Protein AF-A0AAN7J5H2-F1 (afdb_monomer_lite)

Radius of gyration: 25.46 Å; chains: 1; bounding box: 77×53×58 Å

Sequence (205 aa):
MSILILQPYFLMSKTRSYTQILIGSWLFLTAMAIHLSLRVAPLDLQQGGNSRILYVHVPMARMSILVYITTAINTFFFLLTKHPLFLRSSGTSALHFQKLPVKPASFSIRAGPIDIPIIKSSVNWWNTSHQLGSISRSSTSIHVPMLIPILSNFANFPFSTHIFFVLETRLLIPSFLESPLTKEIEAQEGIPKPSSLAESFCIHG

pLDDT: mean 70.39, std 15.32, range [34.59, 91.38]

Secondary structure (DSSP, 8-state):
--SGGG-HHHHHHHHHHHHHHHHHHHHHHHHHHHHIIIIISPPBTTTBTTHHHHHHHHHHHHHHHHHHHHHHHHHHHHHHH--HHHHHHT-HHHHHHHHS-HHHHHHHHHHHHHHHHHHHHHHHHHHHHS------TT-----HHHHHHHHHHHHHHHHHHHHHHHHHHHHHHHHHHTSHHHHHHHHHHTPPPTHHHHHHHHS--

Foldseek 3Di:
DPCVVPDVVVVLVVLVVVLVVLVVVLVVLVVVLLCLLQPQADADPQRGNNVSVCLQPVLVVVLVVVVVVVLVVLVVVCVVVVDVVSVPVNHVVVVVVVVDDCVVVVVVVVVVVVVVVVVVVVVVVVCVSDPDPDPPVDDDDPPPSNVVSNVSSVVSSVSVVVSVVSVSVSVVVVVVCVDPVVVVVCVVVVDDDPVVVVVVVVVPD

Structure (mmCIF, N/CA/C/O backbone):
data_AF-A0AAN7J5H2-F1
#
_entry.id   AF-A0AAN7J5H2-F1
#
loop_
_atom_site.group_PDB
_atom_site.id
_atom_site.type_symbol
_atom_site.label_atom_id
_atom_site.label_alt_id
_atom_site.label_comp_id
_atom_site.label_asym_id
_atom_site.label_entity_id
_atom_site.label_seq_id
_atom_site.pdbx_PDB_ins_code
_atom_site.Cartn_x
_atom_site.Cartn_y
_atom_site.Cartn_z
_atom_site.occupancy
_atom_site.B_iso_or_equiv
_atom_site.auth_seq_id
_atom_site.auth_comp_id
_atom_site.auth_asym_id
_atom_site.auth_atom_id
_atom_site.pdbx_PDB_model_num
ATOM 1 N N . MET A 1 1 ? -26.489 27.233 21.343 1.00 45.22 1 MET A N 1
ATOM 2 C CA . MET A 1 1 ? -26.378 26.875 19.909 1.00 45.22 1 MET A CA 1
ATOM 3 C C . MET A 1 1 ? -25.050 26.169 19.591 1.00 45.22 1 MET A C 1
ATOM 5 O O . MET A 1 1 ? -24.499 26.371 18.520 1.00 45.22 1 MET A O 1
ATOM 9 N N . SER A 1 2 ? -24.536 25.324 20.500 1.00 49.41 2 SER A N 1
ATOM 10 C CA . SER A 1 2 ? -23.166 24.771 20.397 1.00 49.41 2 SER A CA 1
ATOM 11 C C . SER A 1 2 ? -23.083 23.256 20.649 1.00 49.41 2 SER A C 1
ATOM 13 O O . SER A 1 2 ? -22.026 22.664 20.485 1.00 49.41 2 SER A O 1
ATOM 15 N N . ILE A 1 3 ? -24.198 22.615 21.022 1.00 56.62 3 ILE A N 1
ATOM 16 C CA . ILE A 1 3 ? -24.255 21.203 21.458 1.00 56.62 3 ILE A CA 1
ATOM 17 C C . ILE A 1 3 ? -24.641 20.252 20.304 1.00 56.62 3 ILE A C 1
ATOM 19 O O . ILE A 1 3 ? -24.401 19.051 20.368 1.00 56.62 3 ILE A O 1
ATOM 23 N N . LEU A 1 4 ? -25.162 20.788 19.195 1.00 54.25 4 LEU A N 1
ATOM 24 C CA . LEU A 1 4 ? -25.634 20.006 18.041 1.00 54.25 4 LEU A CA 1
ATOM 25 C C . LEU A 1 4 ? -24.485 19.417 17.193 1.00 54.25 4 LEU A C 1
ATOM 27 O O . LEU A 1 4 ? -24.652 18.390 16.543 1.00 54.25 4 LEU A O 1
ATOM 31 N N . ILE A 1 5 ? -23.294 20.028 17.240 1.00 56.41 5 ILE A N 1
ATOM 32 C CA . ILE A 1 5 ? -22.113 19.603 16.463 1.00 56.41 5 ILE A CA 1
ATOM 33 C C . ILE A 1 5 ? -21.508 18.297 17.013 1.00 56.41 5 ILE A C 1
ATOM 35 O O . ILE A 1 5 ? -20.921 17.530 16.251 1.00 56.41 5 ILE A O 1
ATOM 39 N N . LEU A 1 6 ? -21.686 18.012 18.310 1.00 56.34 6 LEU A N 1
ATOM 40 C CA . LEU A 1 6 ? -21.161 16.810 18.970 1.00 56.34 6 LEU A CA 1
ATOM 41 C C . LEU A 1 6 ? -22.135 15.624 18.991 1.00 56.34 6 LEU A C 1
ATOM 43 O O . LEU A 1 6 ? -21.797 14.579 19.545 1.00 56.34 6 LEU A O 1
ATOM 47 N N . GLN A 1 7 ? -23.324 15.733 18.386 1.00 68.75 7 GLN A N 1
ATOM 48 C CA . GLN A 1 7 ? -24.239 14.595 18.348 1.00 68.75 7 GLN A CA 1
ATOM 49 C C . GLN A 1 7 ? -23.619 13.437 17.541 1.00 68.75 7 GLN A C 1
ATOM 51 O O . GLN A 1 7 ? -23.298 13.617 16.359 1.00 68.75 7 GLN A O 1
ATOM 56 N N . PRO A 1 8 ? -23.487 12.230 18.129 1.00 63.12 8 PRO A N 1
ATOM 57 C CA . PRO A 1 8 ? -22.796 11.104 17.499 1.00 63.12 8 PRO A CA 1
ATOM 58 C C . PRO A 1 8 ? -23.452 10.693 16.177 1.00 63.12 8 PRO A C 1
ATOM 60 O O . PRO A 1 8 ? -22.756 10.330 15.234 1.00 63.12 8 PRO A O 1
ATOM 63 N N . TYR A 1 9 ? -24.773 10.847 16.051 1.00 66.88 9 TYR A N 1
ATOM 64 C CA . TYR A 1 9 ? -25.505 10.574 14.813 1.00 66.88 9 TYR A CA 1
ATOM 65 C C . TYR A 1 9 ? -25.148 11.545 13.670 1.00 66.88 9 TYR A C 1
ATOM 67 O O . TYR A 1 9 ? -24.872 11.122 12.544 1.00 66.88 9 TYR A O 1
ATOM 75 N N . PHE A 1 10 ? -25.088 12.851 13.958 1.00 69.06 10 PHE A N 1
ATOM 76 C CA . PHE A 1 10 ? -24.686 13.860 12.974 1.00 69.06 10 PHE A CA 1
ATOM 77 C C . PHE A 1 10 ? -23.235 13.639 12.535 1.00 69.06 10 PHE A C 1
ATOM 79 O O . PHE A 1 10 ? -22.951 13.606 11.332 1.00 69.06 10 PHE A O 1
ATOM 86 N N . LEU A 1 11 ? -22.346 13.372 13.500 1.00 66.88 11 LEU A N 1
ATOM 87 C CA . LEU A 1 11 ? -20.957 13.005 13.248 1.00 66.88 11 LEU A CA 1
ATOM 88 C C . LEU A 1 11 ? -20.889 11.773 12.331 1.00 66.88 11 LEU A C 1
ATOM 90 O O . LEU A 1 11 ? -20.260 11.834 11.281 1.00 66.88 11 LEU A O 1
ATOM 94 N N . MET A 1 12 ? -21.591 10.681 12.640 1.00 68.31 12 MET A N 1
ATOM 95 C CA . MET A 1 12 ? -21.581 9.445 11.840 1.00 68.31 12 MET A CA 1
ATOM 96 C C . MET A 1 12 ? -22.109 9.638 10.407 1.00 68.31 12 MET A C 1
ATOM 98 O O . MET A 1 12 ? -21.543 9.074 9.468 1.00 68.31 12 MET A O 1
ATOM 102 N N . SER A 1 13 ? -23.132 10.477 10.206 1.00 72.12 13 SER A N 1
ATOM 103 C CA . SER A 1 13 ? -23.688 10.751 8.870 1.00 72.12 13 SER A CA 1
ATOM 104 C C . SER A 1 13 ? -22.727 11.546 7.970 1.00 72.12 13 SER A C 1
ATOM 106 O O . SER A 1 13 ? -22.433 11.127 6.847 1.00 72.12 13 SER A O 1
ATOM 108 N N . LYS A 1 14 ? -22.158 12.650 8.478 1.00 75.56 14 LYS A N 1
ATOM 109 C CA . LYS A 1 14 ? -21.215 13.512 7.740 1.00 75.56 14 LYS A CA 1
ATOM 110 C C . LYS A 1 14 ? -19.943 12.758 7.388 1.00 75.56 14 LYS A C 1
ATOM 112 O O . LYS A 1 14 ? -19.360 12.899 6.312 1.00 75.56 14 LYS A O 1
ATOM 117 N N . THR A 1 15 ? -19.520 11.928 8.321 1.00 76.94 15 THR A N 1
ATOM 118 C CA . THR A 1 15 ? -18.251 11.253 8.221 1.00 76.94 15 THR A CA 1
ATOM 119 C C . THR A 1 15 ? -18.333 10.025 7.287 1.00 76.94 15 THR A C 1
ATOM 121 O O . THR A 1 15 ? -17.351 9.718 6.615 1.00 76.94 15 THR A O 1
ATOM 124 N N . ARG A 1 16 ? -19.504 9.389 7.091 1.00 78.25 16 ARG A N 1
ATOM 125 C CA . ARG A 1 16 ? -19.721 8.404 6.002 1.00 78.25 16 ARG A CA 1
ATOM 126 C C . ARG A 1 16 ? -19.389 8.981 4.621 1.00 78.25 16 ARG A C 1
ATOM 128 O O . ARG A 1 16 ? -18.632 8.361 3.878 1.00 78.25 16 ARG A O 1
ATOM 135 N N . SER A 1 17 ? -19.908 10.170 4.311 1.00 81.00 17 SER A N 1
ATOM 136 C CA . SER A 1 17 ? -19.633 10.857 3.041 1.00 81.00 17 SER A CA 1
ATOM 137 C C . SER A 1 17 ? -18.141 11.188 2.895 1.00 81.00 17 SER A C 1
ATOM 139 O O . SER A 1 17 ? -17.524 10.877 1.879 1.00 81.00 17 SER A O 1
ATOM 141 N N . TYR A 1 18 ? -17.518 11.693 3.965 1.00 84.50 18 TYR A N 1
ATOM 142 C CA . TYR A 1 18 ? -16.075 11.951 4.000 1.00 84.50 18 TYR A CA 1
ATOM 143 C C . TYR A 1 18 ? -15.234 10.692 3.723 1.00 84.50 18 TYR A C 1
ATOM 145 O O . TYR A 1 18 ? -14.313 10.727 2.910 1.00 84.50 18 TYR A O 1
ATOM 153 N N . THR A 1 19 ? -15.575 9.551 4.333 1.00 83.56 19 THR A N 1
ATOM 154 C CA . THR A 1 19 ? -14.880 8.278 4.082 1.00 83.56 19 THR A CA 1
ATOM 155 C C . THR A 1 19 ? -15.016 7.828 2.631 1.00 83.56 19 THR A C 1
ATOM 157 O O . THR A 1 19 ? -14.040 7.358 2.058 1.00 83.56 19 THR A O 1
ATOM 160 N N . GLN A 1 20 ? -16.189 7.988 2.015 1.00 84.25 20 GLN A N 1
ATOM 161 C CA . GLN A 1 20 ? -16.393 7.623 0.608 1.00 84.25 20 GLN A CA 1
ATOM 162 C C . GLN A 1 20 ? -15.538 8.481 -0.335 1.00 84.25 20 GLN A C 1
ATOM 164 O O . GLN A 1 20 ? -14.929 7.942 -1.258 1.00 84.25 20 GLN A O 1
ATOM 169 N N . ILE A 1 21 ? -15.428 9.786 -0.067 1.00 88.88 21 ILE A N 1
ATOM 170 C CA . ILE A 1 21 ? -14.562 10.699 -0.830 1.00 88.88 21 ILE A CA 1
ATOM 171 C C . ILE A 1 21 ? -13.089 10.304 -0.673 1.00 88.88 21 ILE A C 1
ATOM 173 O O . ILE A 1 21 ? -12.360 10.239 -1.663 1.00 88.88 21 ILE A O 1
ATOM 177 N N . LEU A 1 22 ? -12.651 9.984 0.550 1.00 88.38 22 LEU A N 1
ATOM 178 C CA . LEU A 1 22 ? -11.285 9.519 0.796 1.00 88.38 22 LEU A CA 1
ATOM 179 C C . LEU A 1 22 ? -10.978 8.205 0.069 1.00 88.38 22 LEU A C 1
ATOM 181 O O . LEU A 1 22 ? -9.924 8.095 -0.552 1.00 88.38 22 LEU A O 1
ATOM 185 N N . ILE A 1 23 ? -11.897 7.234 0.101 1.00 88.56 23 ILE A N 1
ATOM 186 C CA . ILE A 1 23 ? -11.748 5.957 -0.615 1.00 88.56 23 ILE A CA 1
ATOM 187 C C . ILE A 1 23 ? -11.648 6.197 -2.124 1.00 88.56 23 ILE A C 1
ATOM 189 O O . ILE A 1 23 ? -10.766 5.635 -2.771 1.00 88.56 23 ILE A O 1
ATOM 193 N N . GLY A 1 24 ? -12.507 7.053 -2.684 1.00 89.81 24 GLY A N 1
ATOM 194 C CA . GLY A 1 24 ? -12.451 7.416 -4.102 1.00 89.81 24 GLY A CA 1
ATOM 195 C C . GLY A 1 24 ? -11.121 8.070 -4.484 1.00 89.81 24 GLY A C 1
ATOM 196 O O . GLY A 1 24 ? -10.503 7.676 -5.471 1.00 89.81 24 GLY A O 1
ATOM 197 N N . SER A 1 25 ? -10.640 9.010 -3.665 1.00 88.44 25 SER A N 1
ATOM 198 C CA . SER A 1 25 ? -9.341 9.670 -3.850 1.00 88.44 25 SER A CA 1
ATOM 199 C C . SER A 1 25 ? -8.175 8.677 -3.795 1.00 88.44 25 SER A C 1
ATOM 201 O O . SER A 1 25 ? -7.298 8.695 -4.655 1.00 88.44 25 SER A O 1
ATOM 203 N N . TRP A 1 26 ? -8.191 7.744 -2.840 1.00 90.88 26 TRP A N 1
ATOM 204 C CA . TRP A 1 26 ? -7.161 6.711 -2.720 1.00 90.88 26 TRP A CA 1
ATOM 205 C C . TRP A 1 26 ? -7.147 5.744 -3.909 1.00 90.88 26 TRP A C 1
ATOM 207 O O . TRP A 1 26 ? -6.076 5.436 -4.437 1.00 90.88 26 TRP A O 1
ATOM 217 N N . LEU A 1 27 ? -8.317 5.305 -4.380 1.00 90.75 27 LEU A N 1
ATOM 218 C CA . LEU A 1 27 ? -8.419 4.470 -5.581 1.00 90.75 27 LEU A CA 1
ATOM 219 C C . LEU A 1 27 ? -7.887 5.208 -6.813 1.00 90.75 27 LEU A C 1
ATOM 221 O O . LEU A 1 27 ? -7.136 4.630 -7.599 1.00 90.75 27 LEU A O 1
ATOM 225 N N . PHE A 1 28 ? -8.219 6.493 -6.951 1.00 91.38 28 PHE A N 1
ATOM 226 C CA . PHE A 1 28 ? -7.722 7.333 -8.036 1.00 91.38 28 PHE A CA 1
ATOM 227 C C . PHE A 1 28 ? -6.195 7.491 -7.995 1.00 91.38 28 PHE A C 1
ATOM 229 O O . PHE A 1 28 ? -5.527 7.263 -9.003 1.00 91.38 28 PHE A O 1
ATOM 236 N N . LEU A 1 29 ? -5.624 7.820 -6.833 1.00 89.25 29 LEU A N 1
ATOM 237 C CA . LEU A 1 29 ? -4.175 7.961 -6.660 1.00 89.25 29 LEU A CA 1
ATOM 238 C C . LEU A 1 29 ? -3.435 6.632 -6.868 1.00 89.25 29 LEU A C 1
ATOM 240 O O . LEU A 1 29 ? -2.331 6.620 -7.414 1.00 89.25 29 LEU A O 1
ATOM 244 N N . THR A 1 30 ? -4.042 5.505 -6.495 1.00 88.56 30 THR A N 1
ATOM 245 C CA . THR A 1 30 ? -3.484 4.167 -6.741 1.00 88.56 30 THR A CA 1
ATOM 246 C C . THR A 1 30 ? -3.486 3.838 -8.234 1.00 88.56 30 THR A C 1
ATOM 248 O O . THR A 1 30 ? -2.466 3.413 -8.775 1.00 88.56 30 THR A O 1
ATOM 251 N N . ALA A 1 31 ? -4.594 4.099 -8.933 1.00 90.69 31 ALA A N 1
ATOM 252 C CA . ALA A 1 31 ? -4.684 3.912 -10.380 1.00 90.69 31 ALA A CA 1
ATOM 253 C C . ALA A 1 31 ? -3.690 4.811 -11.135 1.00 90.69 31 ALA A C 1
ATOM 255 O O . ALA A 1 31 ? -3.008 4.348 -12.052 1.00 90.69 31 ALA A O 1
ATOM 256 N N . MET A 1 32 ? -3.552 6.071 -10.709 1.00 89.81 32 MET A N 1
ATOM 257 C CA . MET A 1 32 ? -2.574 7.015 -11.251 1.00 89.81 32 MET A CA 1
ATOM 258 C C . MET A 1 32 ? -1.135 6.534 -11.020 1.00 89.81 32 MET A C 1
ATOM 260 O O . MET A 1 32 ? -0.330 6.546 -11.950 1.00 89.81 32 MET A O 1
ATOM 264 N N . ALA A 1 33 ? -0.811 6.056 -9.816 1.00 88.12 33 ALA A N 1
ATOM 265 C CA . ALA A 1 33 ? 0.520 5.546 -9.491 1.00 88.12 33 ALA A CA 1
ATOM 266 C C . ALA A 1 33 ? 0.885 4.307 -10.321 1.00 88.12 33 ALA A C 1
ATOM 268 O O . ALA A 1 33 ? 1.992 4.227 -10.850 1.00 88.12 33 ALA A O 1
ATOM 269 N N . ILE A 1 34 ? -0.055 3.374 -10.506 1.00 88.56 34 ILE A N 1
ATOM 270 C CA . ILE A 1 34 ? 0.139 2.200 -11.372 1.00 88.56 34 ILE A CA 1
ATOM 271 C C . ILE A 1 34 ? 0.346 2.639 -12.827 1.00 88.56 34 ILE A C 1
ATOM 273 O O . ILE A 1 34 ? 1.246 2.138 -13.504 1.00 88.56 34 ILE A O 1
ATOM 277 N N . HIS A 1 35 ? -0.446 3.600 -13.309 1.00 89.88 35 HIS A N 1
ATOM 278 C CA . HIS A 1 35 ? -0.308 4.128 -14.664 1.00 89.88 35 HIS A CA 1
ATOM 279 C C . HIS A 1 35 ? 1.070 4.768 -14.890 1.00 89.88 35 HIS A C 1
ATOM 281 O O . HIS A 1 35 ? 1.754 4.427 -15.859 1.00 89.88 35 HIS A O 1
ATOM 287 N N . LEU A 1 36 ? 1.504 5.642 -13.978 1.00 87.75 36 LEU A N 1
ATOM 288 C CA . LEU A 1 36 ? 2.819 6.286 -14.015 1.00 87.75 36 LEU A CA 1
ATOM 289 C C . LEU A 1 36 ? 3.950 5.249 -13.995 1.00 87.75 36 LEU A C 1
ATOM 291 O O . LEU A 1 36 ? 4.869 5.326 -14.810 1.00 87.75 36 LEU A O 1
ATOM 295 N N . SER A 1 37 ? 3.855 4.236 -13.134 1.00 85.81 37 SER A N 1
ATOM 296 C CA . SER A 1 37 ? 4.876 3.190 -13.030 1.00 85.81 37 SER A CA 1
ATOM 297 C C . SER A 1 37 ? 4.955 2.283 -14.263 1.00 85.81 37 SER A C 1
ATOM 299 O O . SER A 1 37 ? 6.048 1.882 -14.647 1.00 85.81 37 SER A O 1
ATOM 301 N N . LEU A 1 38 ? 3.835 1.961 -14.920 1.00 85.56 38 LEU A N 1
ATOM 302 C CA . LEU A 1 38 ? 3.833 1.029 -16.059 1.00 85.56 38 LEU A CA 1
ATOM 303 C C . LEU A 1 38 ? 4.025 1.699 -17.424 1.00 85.56 38 LEU A C 1
ATOM 305 O O . LEU A 1 38 ? 4.495 1.048 -18.362 1.00 85.56 38 LEU A O 1
ATOM 309 N N . ARG A 1 39 ? 3.653 2.975 -17.573 1.00 84.19 39 ARG A N 1
ATOM 310 C CA . ARG A 1 39 ? 3.715 3.694 -18.859 1.00 84.19 39 ARG A CA 1
ATOM 311 C C . ARG A 1 39 ? 4.849 4.711 -18.921 1.00 84.19 39 ARG A C 1
ATOM 313 O O . ARG A 1 39 ? 5.496 4.802 -19.959 1.00 84.19 39 ARG A O 1
ATOM 320 N N . VAL A 1 40 ? 5.057 5.467 -17.843 1.00 83.06 40 VAL A N 1
ATOM 321 C CA . VAL A 1 40 ? 5.934 6.654 -17.825 1.00 83.06 40 VAL A CA 1
ATOM 322 C C . VAL A 1 40 ? 7.326 6.328 -17.286 1.00 83.06 40 VAL A C 1
ATOM 324 O O . VAL A 1 40 ? 8.290 7.000 -17.646 1.00 83.06 40 VAL A O 1
ATOM 327 N N . ALA A 1 41 ? 7.454 5.284 -16.461 1.00 81.00 41 ALA A N 1
ATOM 328 C CA . ALA A 1 41 ? 8.736 4.902 -15.887 1.00 81.00 41 ALA A CA 1
ATOM 329 C C . ALA A 1 41 ? 9.794 4.610 -16.974 1.00 81.00 41 ALA A C 1
ATOM 331 O O . ALA A 1 41 ? 9.511 3.872 -17.935 1.00 81.00 41 ALA A O 1
ATOM 332 N N . PRO A 1 42 ? 11.011 5.171 -16.825 1.00 78.81 42 PRO A N 1
ATOM 333 C CA . PRO A 1 42 ? 12.075 4.983 -17.793 1.00 78.81 42 PRO A CA 1
ATOM 334 C C . PRO A 1 42 ? 12.490 3.511 -17.846 1.00 78.81 42 PRO A C 1
ATOM 336 O O . PRO A 1 42 ? 12.527 2.806 -16.834 1.00 78.81 42 PRO A O 1
ATOM 339 N N . LEU A 1 43 ? 12.779 3.056 -19.061 1.00 77.56 43 LEU A N 1
ATOM 340 C CA . LEU A 1 43 ? 13.306 1.721 -19.312 1.00 77.56 43 LEU A CA 1
ATOM 341 C C . LEU A 1 43 ? 14.755 1.679 -18.834 1.00 77.56 43 LEU A C 1
ATOM 343 O O . LEU A 1 43 ? 15.501 2.632 -19.058 1.00 77.56 43 LEU A O 1
ATOM 347 N N . ASP A 1 44 ? 15.137 0.586 -18.183 1.00 76.56 44 ASP A N 1
ATOM 348 C CA . ASP A 1 44 ? 16.536 0.384 -17.821 1.00 76.56 44 ASP A CA 1
ATOM 349 C C . ASP A 1 44 ? 17.265 -0.329 -18.963 1.00 76.56 44 ASP A C 1
ATOM 351 O O . ASP A 1 44 ? 16.697 -1.217 -19.604 1.00 76.56 44 ASP A O 1
ATOM 355 N N . LEU A 1 45 ? 18.519 0.046 -19.224 1.00 72.44 45 LEU A N 1
ATOM 356 C CA . LEU A 1 45 ? 19.286 -0.465 -20.367 1.00 72.44 45 LEU A CA 1
ATOM 357 C C . LEU A 1 45 ? 19.545 -1.975 -20.265 1.00 72.44 45 LEU A C 1
ATOM 359 O O . LEU A 1 45 ? 19.632 -2.649 -21.287 1.00 72.44 45 LEU A O 1
ATOM 363 N N . GLN A 1 46 ? 19.636 -2.511 -19.046 1.00 71.44 46 GLN A N 1
ATOM 364 C CA . GLN A 1 46 ? 19.896 -3.934 -18.804 1.00 71.44 46 GLN A CA 1
ATOM 365 C C . GLN A 1 46 ? 18.624 -4.771 -18.610 1.00 71.44 46 GLN A C 1
ATOM 367 O O . GLN A 1 46 ? 18.638 -5.969 -18.884 1.00 71.44 46 GLN A O 1
ATOM 372 N N . GLN A 1 47 ? 17.525 -4.167 -18.148 1.00 64.38 47 GLN A N 1
ATOM 373 C CA . GLN A 1 47 ? 16.285 -4.887 -17.815 1.00 64.38 47 GLN A CA 1
ATOM 374 C C . GLN A 1 47 ? 15.130 -4.641 -18.794 1.00 64.38 47 GLN A C 1
ATOM 376 O O . GLN A 1 47 ? 14.079 -5.281 -18.690 1.00 64.38 47 GLN A O 1
ATOM 381 N N . GLY A 1 48 ? 15.287 -3.698 -19.726 1.00 76.94 48 GLY A N 1
ATOM 382 C CA . GLY A 1 48 ? 14.264 -3.338 -20.700 1.00 76.94 48 GLY A CA 1
ATOM 383 C C . GLY A 1 48 ? 12.940 -2.940 -20.039 1.00 76.94 48 GLY A C 1
ATOM 384 O O . GLY A 1 48 ? 12.906 -2.147 -19.100 1.00 76.94 48 GLY A O 1
ATOM 385 N N . GLY A 1 49 ? 11.832 -3.502 -20.532 1.00 77.25 49 GLY A N 1
ATOM 386 C CA . GLY A 1 49 ? 10.476 -3.246 -20.026 1.00 77.25 49 GLY A CA 1
ATOM 387 C C . GLY A 1 49 ? 10.214 -3.742 -18.603 1.00 77.25 49 GLY A C 1
ATOM 388 O O . GLY A 1 49 ? 9.320 -3.225 -17.932 1.00 77.25 49 GLY A O 1
ATOM 389 N N . ASN A 1 50 ? 11.005 -4.701 -18.120 1.00 78.44 50 ASN A N 1
ATOM 390 C CA . ASN A 1 50 ? 10.760 -5.354 -16.836 1.00 78.44 50 ASN A CA 1
ATOM 391 C C . ASN A 1 50 ? 11.159 -4.466 -15.648 1.00 78.44 50 ASN A C 1
ATOM 393 O O . ASN A 1 50 ? 10.608 -4.634 -14.559 1.00 78.44 50 ASN A O 1
ATOM 397 N N . SER A 1 51 ? 12.029 -3.466 -15.855 1.00 75.69 51 SER A N 1
ATOM 398 C CA . SER A 1 51 ? 12.390 -2.490 -14.814 1.00 75.69 51 SER A CA 1
ATOM 399 C C . SER A 1 51 ? 11.176 -1.730 -14.273 1.00 75.69 51 SER A C 1
ATOM 401 O O . SER A 1 51 ? 11.166 -1.313 -13.116 1.00 75.69 51 SER A O 1
ATOM 403 N N . ARG A 1 52 ? 10.110 -1.599 -15.075 1.00 82.38 52 ARG A N 1
ATOM 404 C CA . ARG A 1 52 ? 8.868 -0.904 -14.704 1.00 82.38 52 ARG A CA 1
ATOM 405 C C . ARG A 1 52 ? 8.152 -1.544 -13.515 1.00 82.38 52 ARG A C 1
ATOM 407 O O . ARG A 1 52 ? 7.526 -0.844 -12.723 1.00 82.38 52 ARG A O 1
ATOM 414 N N . ILE A 1 53 ? 8.293 -2.858 -13.343 1.00 82.56 53 ILE A N 1
ATOM 415 C CA . ILE A 1 53 ? 7.693 -3.600 -12.223 1.00 82.56 53 ILE A CA 1
ATOM 416 C C . ILE A 1 53 ? 8.298 -3.142 -10.890 1.00 82.56 53 ILE A C 1
ATOM 418 O O . ILE A 1 53 ? 7.592 -3.041 -9.884 1.00 82.56 53 ILE A O 1
ATOM 422 N N . LEU A 1 54 ? 9.584 -2.787 -10.884 1.00 80.94 54 LEU A N 1
ATOM 423 C CA . LEU A 1 54 ? 10.321 -2.388 -9.686 1.00 80.94 54 LEU A CA 1
ATOM 424 C C . LEU A 1 54 ? 9.752 -1.104 -9.051 1.00 80.94 54 LEU A C 1
ATOM 426 O O . LEU A 1 54 ? 9.758 -0.964 -7.829 1.00 80.94 54 LEU A O 1
ATOM 430 N N . TYR A 1 55 ? 9.180 -0.212 -9.867 1.00 81.94 55 TYR A N 1
ATOM 431 C CA . TYR A 1 55 ? 8.540 1.037 -9.431 1.00 81.94 55 TYR A CA 1
ATOM 432 C C . TYR A 1 55 ? 7.212 0.842 -8.704 1.00 81.94 55 TYR A C 1
ATOM 434 O O . TYR A 1 55 ? 6.764 1.748 -8.008 1.00 81.94 55 TYR A O 1
ATOM 442 N N . VAL A 1 56 ? 6.572 -0.313 -8.872 1.00 82.56 56 VAL A N 1
ATOM 443 C CA . VAL A 1 56 ? 5.370 -0.693 -8.120 1.00 82.56 56 VAL A CA 1
ATOM 444 C C . VAL A 1 56 ? 5.774 -1.575 -6.943 1.00 82.56 56 VAL A C 1
ATOM 446 O O . VAL A 1 56 ? 5.424 -1.308 -5.796 1.00 82.56 56 VAL A O 1
ATOM 449 N N . HIS A 1 57 ? 6.583 -2.597 -7.218 1.00 83.12 57 HIS A N 1
ATOM 450 C CA . HIS A 1 57 ? 6.940 -3.624 -6.251 1.00 83.12 57 HIS A CA 1
ATOM 451 C C . HIS A 1 57 ? 7.755 -3.088 -5.064 1.00 83.12 57 HIS A C 1
ATOM 453 O O . HIS A 1 57 ? 7.427 -3.382 -3.916 1.00 83.12 57 HIS A O 1
ATOM 459 N N . VAL A 1 58 ? 8.797 -2.280 -5.305 1.00 82.06 58 VAL A N 1
ATOM 460 C CA . VAL A 1 58 ? 9.695 -1.816 -4.229 1.00 82.06 58 VAL A CA 1
ATOM 461 C C . VAL A 1 58 ? 8.981 -0.898 -3.234 1.00 82.06 58 VAL A C 1
ATOM 463 O O . VAL A 1 58 ? 9.111 -1.133 -2.028 1.00 82.06 58 VAL A O 1
ATOM 466 N N . PRO A 1 59 ? 8.202 0.113 -3.669 1.00 81.25 59 PRO A N 1
ATOM 467 C CA . PRO A 1 59 ? 7.378 0.882 -2.745 1.00 81.25 59 PRO A CA 1
ATOM 468 C C . PRO A 1 59 ? 6.387 0.001 -1.978 1.00 81.25 59 PRO A C 1
ATOM 470 O O . PRO A 1 59 ? 6.304 0.130 -0.761 1.00 81.25 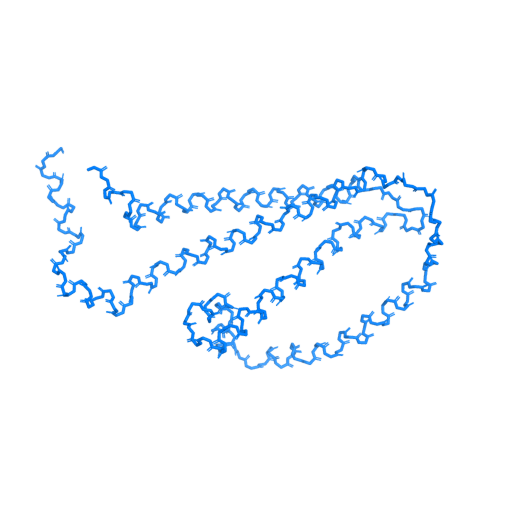59 PRO A O 1
ATOM 473 N N . MET A 1 60 ? 5.706 -0.947 -2.636 1.00 80.88 60 MET A N 1
ATOM 474 C CA . MET A 1 60 ? 4.763 -1.853 -1.962 1.00 80.88 60 MET A CA 1
ATOM 475 C C . MET A 1 60 ? 5.429 -2.697 -0.868 1.00 80.88 60 MET A C 1
ATOM 477 O O . MET A 1 60 ? 4.907 -2.779 0.243 1.00 80.88 60 MET A O 1
ATOM 481 N N . ALA A 1 61 ? 6.604 -3.270 -1.141 1.00 80.94 61 ALA A N 1
ATOM 482 C CA . ALA A 1 61 ? 7.349 -4.062 -0.163 1.00 80.94 61 ALA A CA 1
ATOM 483 C C . ALA A 1 61 ? 7.772 -3.219 1.056 1.00 80.94 61 ALA A C 1
ATOM 485 O O . ALA A 1 61 ? 7.629 -3.654 2.202 1.00 80.94 61 ALA A O 1
ATOM 486 N N . ARG A 1 62 ? 8.228 -1.978 0.830 1.00 78.31 62 ARG A N 1
ATOM 487 C CA . ARG A 1 62 ? 8.582 -1.042 1.913 1.00 78.31 62 ARG A CA 1
ATOM 488 C C . ARG A 1 62 ? 7.368 -0.562 2.710 1.00 78.31 62 ARG A C 1
ATOM 490 O O . ARG A 1 62 ? 7.484 -0.340 3.909 1.00 78.31 62 ARG A O 1
ATOM 497 N N . MET A 1 63 ? 6.200 -0.429 2.091 1.00 83.75 63 MET A N 1
ATOM 498 C CA . MET A 1 63 ? 4.985 -0.104 2.842 1.00 83.75 63 MET A CA 1
ATOM 499 C C . MET A 1 63 ? 4.489 -1.297 3.658 1.00 83.75 63 MET A C 1
ATOM 501 O O . MET A 1 63 ? 4.071 -1.123 4.801 1.00 83.75 63 MET A O 1
ATOM 505 N N . SER A 1 64 ? 4.616 -2.517 3.130 1.00 82.44 64 SER A N 1
ATOM 506 C CA . SER A 1 64 ? 4.273 -3.739 3.863 1.00 82.44 64 SER A CA 1
ATOM 507 C C . SER A 1 64 ? 5.098 -3.890 5.142 1.00 82.44 64 SER A C 1
ATOM 509 O O . SER A 1 64 ? 4.533 -4.180 6.195 1.00 82.44 64 SER A O 1
ATOM 511 N N . ILE A 1 65 ? 6.419 -3.666 5.088 1.00 84.12 65 ILE A N 1
ATOM 512 C CA . ILE A 1 65 ? 7.263 -3.783 6.289 1.00 84.12 65 ILE A CA 1
ATOM 513 C C . ILE A 1 65 ? 6.864 -2.750 7.356 1.00 84.12 65 ILE A C 1
ATOM 515 O O . ILE A 1 65 ? 6.816 -3.090 8.534 1.00 84.12 65 ILE A O 1
ATOM 519 N N . LEU A 1 66 ? 6.496 -1.524 6.960 1.00 84.69 66 LEU A N 1
ATOM 520 C CA . LEU A 1 66 ? 6.033 -0.493 7.896 1.00 84.69 66 LEU A CA 1
ATOM 521 C C . LEU A 1 66 ? 4.736 -0.904 8.601 1.00 84.69 66 LEU A C 1
ATOM 523 O O . LEU A 1 66 ? 4.655 -0.792 9.821 1.00 84.69 66 LEU A O 1
ATOM 527 N N . VAL A 1 67 ? 3.757 -1.439 7.865 1.00 82.38 67 VAL A N 1
ATOM 528 C CA . VAL A 1 67 ? 2.495 -1.929 8.451 1.00 82.38 67 VAL A CA 1
ATOM 529 C C . VAL A 1 67 ? 2.748 -3.069 9.445 1.00 82.38 67 VAL A C 1
ATOM 531 O O . VAL A 1 67 ? 2.167 -3.077 10.535 1.00 82.38 67 VAL A O 1
ATOM 534 N N . TYR A 1 68 ? 3.647 -4.003 9.117 1.00 82.69 68 TYR A N 1
ATOM 535 C CA . TYR A 1 68 ? 4.040 -5.069 10.042 1.00 82.69 68 TYR A CA 1
ATOM 536 C C . TYR A 1 68 ? 4.716 -4.525 11.303 1.00 82.69 68 TYR A C 1
ATOM 538 O O . TYR A 1 68 ? 4.377 -4.963 12.402 1.00 82.69 68 TYR A O 1
ATOM 546 N N . ILE A 1 69 ? 5.617 -3.546 11.172 1.00 85.75 69 ILE A N 1
ATOM 547 C CA . ILE A 1 69 ? 6.281 -2.905 12.315 1.00 85.75 69 ILE A CA 1
ATOM 548 C C . ILE A 1 69 ? 5.255 -2.200 13.207 1.00 85.75 69 ILE A C 1
ATOM 550 O O . ILE A 1 69 ? 5.256 -2.419 14.416 1.00 85.75 69 ILE A O 1
ATOM 554 N N . THR A 1 70 ? 4.342 -1.409 12.637 1.00 83.19 70 THR A N 1
ATOM 555 C CA . THR A 1 70 ? 3.286 -0.734 13.409 1.00 83.19 70 THR A CA 1
ATOM 556 C C . THR A 1 70 ? 2.408 -1.741 14.152 1.00 83.19 70 THR A C 1
ATOM 558 O O . THR A 1 70 ? 2.117 -1.547 15.330 1.00 83.19 70 THR A O 1
ATOM 561 N N . THR A 1 71 ? 2.047 -2.854 13.508 1.00 81.44 71 THR A N 1
ATOM 562 C CA . THR A 1 71 ? 1.252 -3.923 14.135 1.00 81.44 71 THR A CA 1
ATOM 563 C C . THR A 1 71 ? 2.022 -4.616 15.265 1.00 81.44 71 THR A C 1
ATOM 565 O O . THR A 1 71 ? 1.460 -4.878 16.331 1.00 81.44 71 THR A O 1
ATOM 568 N N . ALA A 1 72 ? 3.319 -4.874 15.074 1.00 83.12 72 ALA A N 1
ATOM 569 C CA . ALA A 1 72 ? 4.185 -5.461 16.096 1.00 83.12 72 ALA A CA 1
ATOM 570 C C . ALA A 1 72 ? 4.333 -4.539 17.316 1.00 83.12 72 ALA A C 1
ATOM 572 O O . ALA A 1 72 ? 4.229 -5.000 18.452 1.00 83.12 72 ALA A O 1
ATOM 573 N N . ILE A 1 73 ? 4.499 -3.233 17.087 1.00 86.12 73 ILE A N 1
ATOM 574 C CA . ILE A 1 73 ? 4.560 -2.214 18.142 1.00 86.12 73 ILE A CA 1
ATOM 575 C C . ILE A 1 73 ? 3.238 -2.166 18.915 1.00 86.12 73 ILE A C 1
ATOM 577 O O . ILE A 1 73 ? 3.246 -2.261 20.140 1.00 86.12 73 ILE A O 1
ATOM 581 N N . ASN A 1 74 ? 2.099 -2.085 18.222 1.00 79.75 74 ASN A N 1
ATOM 582 C CA . ASN A 1 74 ? 0.780 -2.087 18.861 1.00 79.75 74 ASN A CA 1
ATOM 583 C C . ASN A 1 74 ? 0.551 -3.353 19.706 1.00 79.75 74 ASN A C 1
ATOM 585 O O . ASN A 1 74 ? 0.049 -3.270 20.828 1.00 79.75 74 ASN A O 1
ATOM 589 N N . THR A 1 75 ? 0.982 -4.514 19.204 1.00 77.44 75 THR A N 1
ATOM 590 C CA . THR A 1 75 ? 0.907 -5.790 19.933 1.00 77.44 75 THR A CA 1
ATOM 591 C C . THR A 1 75 ? 1.794 -5.769 21.181 1.00 77.44 75 THR A C 1
ATOM 593 O O . THR A 1 75 ? 1.375 -6.203 22.252 1.00 77.44 75 THR A O 1
ATOM 596 N N . PHE A 1 76 ? 3.005 -5.221 21.081 1.00 83.38 76 PHE A N 1
ATOM 597 C CA . PHE A 1 76 ? 3.912 -5.068 22.216 1.00 83.38 76 PHE A CA 1
ATOM 598 C C . PHE A 1 76 ? 3.330 -4.138 23.294 1.00 83.38 76 PHE A C 1
ATOM 600 O O . PHE A 1 76 ? 3.290 -4.504 24.469 1.00 83.38 76 PHE A O 1
ATOM 607 N N . PHE A 1 77 ? 2.788 -2.980 22.904 1.00 80.81 77 PHE A N 1
ATOM 608 C CA . PHE A 1 77 ? 2.119 -2.066 23.835 1.00 80.81 77 PHE A CA 1
ATOM 609 C C . PHE A 1 77 ? 0.868 -2.679 24.465 1.00 80.81 77 PHE A C 1
ATOM 611 O O . PHE A 1 77 ? 0.623 -2.458 25.652 1.00 80.81 77 PHE A O 1
ATOM 618 N N . PHE A 1 78 ? 0.108 -3.495 23.730 1.00 78.81 78 PHE A N 1
ATOM 619 C CA . PHE A 1 78 ? -0.991 -4.270 24.304 1.00 78.81 78 PHE A CA 1
ATOM 620 C C . PHE A 1 78 ? -0.507 -5.231 25.399 1.00 78.81 78 PHE A C 1
ATOM 622 O O . PHE A 1 78 ? -1.145 -5.336 26.446 1.00 78.81 78 PHE A O 1
ATOM 629 N N . LEU A 1 79 ? 0.631 -5.907 25.206 1.00 80.31 79 LEU A N 1
ATOM 630 C CA . LEU A 1 79 ? 1.175 -6.816 26.220 1.00 80.31 79 LEU A CA 1
ATOM 631 C C . LEU A 1 79 ? 1.579 -6.088 27.507 1.00 80.31 79 LEU A C 1
ATOM 633 O O . LEU A 1 79 ? 1.347 -6.637 28.584 1.00 80.31 79 LEU A O 1
ATOM 637 N N . LEU A 1 80 ? 2.124 -4.872 27.392 1.00 86.81 80 LEU A N 1
ATOM 638 C CA . LEU A 1 80 ? 2.537 -4.050 28.534 1.00 86.81 80 LEU A CA 1
ATOM 639 C C . LEU A 1 80 ? 1.358 -3.383 29.250 1.00 86.81 80 LEU A C 1
ATOM 641 O O . LEU A 1 80 ? 1.284 -3.401 30.473 1.00 86.81 80 LEU A O 1
ATOM 645 N N . THR A 1 81 ? 0.442 -2.781 28.492 1.00 80.12 81 THR A N 1
ATOM 646 C CA . THR A 1 81 ? -0.624 -1.930 29.049 1.00 80.12 81 THR A CA 1
ATOM 647 C C . THR A 1 81 ? -1.924 -2.684 29.306 1.00 80.12 81 THR A C 1
ATOM 649 O O . THR A 1 81 ? -2.794 -2.163 29.998 1.00 80.12 81 THR A O 1
ATOM 652 N N . LYS A 1 82 ? -2.091 -3.883 28.721 1.00 77.44 82 LYS A N 1
ATOM 653 C CA . LYS A 1 82 ? -3.328 -4.692 28.729 1.00 77.44 82 LYS A CA 1
ATOM 654 C C . LYS A 1 82 ? -4.590 -3.900 28.354 1.00 77.44 82 LYS A C 1
ATOM 656 O O . LYS A 1 82 ? -5.704 -4.349 28.613 1.00 77.44 82 LYS A O 1
ATOM 661 N N . HIS A 1 83 ? -4.434 -2.734 27.723 1.00 72.12 83 HIS A N 1
ATOM 662 C CA . HIS A 1 83 ? -5.530 -1.809 27.487 1.00 72.12 83 HIS A CA 1
ATOM 663 C C . HIS A 1 83 ? -6.338 -2.250 26.250 1.00 72.12 83 HIS A C 1
ATOM 665 O O . HIS A 1 83 ? -5.746 -2.524 25.199 1.00 72.12 83 HIS A O 1
ATOM 671 N N . PRO A 1 84 ? -7.685 -2.288 26.318 1.00 67.25 84 PRO A N 1
ATOM 672 C CA . PRO A 1 84 ? -8.540 -2.836 25.256 1.00 67.25 84 PRO A CA 1
ATOM 673 C C . PRO A 1 84 ? -8.442 -2.085 23.917 1.00 67.25 84 PRO A C 1
ATOM 675 O O . PRO A 1 84 ? -8.736 -2.655 22.867 1.00 67.25 84 PRO A O 1
ATOM 678 N N . LEU A 1 85 ? -7.979 -0.830 23.933 1.00 66.81 85 LEU A N 1
ATOM 679 C CA . LEU A 1 85 ? -7.737 -0.038 22.720 1.00 66.81 85 LEU A CA 1
ATOM 680 C C . LEU A 1 85 ? -6.635 -0.639 21.829 1.00 66.81 85 LEU A C 1
ATOM 682 O O . LEU A 1 85 ? -6.810 -0.710 20.616 1.00 66.81 85 LEU A O 1
ATOM 686 N N . PHE A 1 86 ? -5.537 -1.137 22.410 1.00 66.94 86 PHE A N 1
ATOM 687 C CA . PHE A 1 86 ? -4.427 -1.705 21.631 1.00 66.94 86 PHE A CA 1
ATOM 688 C C . PHE A 1 86 ? -4.739 -3.101 21.081 1.00 66.94 86 PHE A C 1
ATOM 690 O O . PHE A 1 86 ? -4.271 -3.456 19.997 1.00 66.94 86 PHE A O 1
ATOM 697 N N . LEU A 1 87 ? -5.576 -3.873 21.788 1.00 66.12 87 LEU A N 1
ATOM 698 C CA . LEU A 1 87 ? -6.080 -5.159 21.297 1.00 66.12 87 LEU A CA 1
ATOM 699 C C . LEU A 1 87 ? -6.896 -4.974 20.017 1.00 66.12 87 LEU A C 1
ATOM 701 O O . LEU A 1 87 ? -6.754 -5.737 19.066 1.00 66.12 87 LEU A O 1
ATOM 705 N N . ARG A 1 88 ? -7.748 -3.945 19.992 1.00 63.44 88 ARG A N 1
ATOM 706 C CA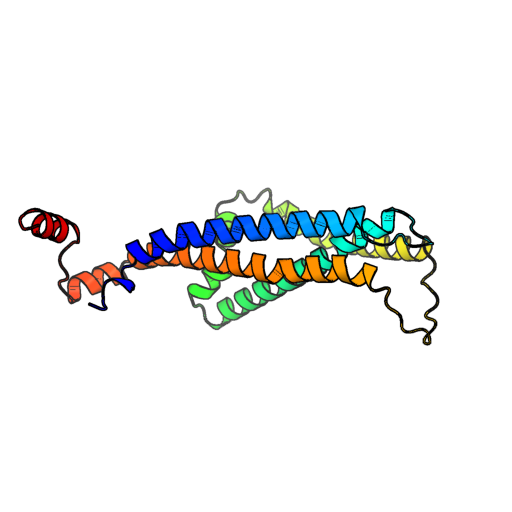 . ARG A 1 88 ? -8.666 -3.708 18.879 1.00 63.44 88 ARG A CA 1
ATOM 707 C C . ARG A 1 88 ? -7.995 -3.007 17.698 1.00 63.44 88 ARG A C 1
ATOM 709 O O . ARG A 1 88 ? -8.307 -3.364 16.565 1.00 63.44 88 ARG A O 1
ATOM 716 N N . SER A 1 89 ? -7.015 -2.141 17.973 1.00 63.56 89 SER A N 1
ATOM 717 C CA . SER A 1 89 ? -6.160 -1.508 16.958 1.00 63.56 89 SER A CA 1
ATOM 718 C C . SER A 1 89 ? -5.161 -2.463 16.304 1.00 63.56 89 SER A C 1
ATOM 720 O O . SER A 1 89 ? -4.800 -2.283 15.145 1.00 63.56 89 SER A O 1
ATOM 722 N N . SER A 1 90 ? -4.763 -3.540 16.991 1.00 58.88 90 SER A N 1
ATOM 723 C CA . SER A 1 90 ? -3.985 -4.630 16.372 1.00 58.88 90 SER A CA 1
ATOM 724 C C . SER A 1 90 ? -4.829 -5.562 15.494 1.00 58.88 90 SER A C 1
ATOM 726 O O . SER A 1 90 ? -4.268 -6.341 14.725 1.00 58.88 90 SER A O 1
ATOM 728 N N . GLY A 1 91 ? -6.162 -5.481 15.570 1.00 55.38 91 GLY A N 1
ATOM 729 C CA . GLY A 1 91 ? -7.039 -6.079 14.575 1.00 55.38 91 GLY A CA 1
ATOM 730 C C . GLY A 1 91 ? -8.262 -6.809 15.124 1.00 55.38 91 GLY A C 1
ATOM 731 O O . GLY A 1 91 ? -8.186 -7.762 15.898 1.00 55.38 91 GLY A O 1
ATOM 732 N N . THR A 1 92 ? -9.402 -6.468 14.527 1.00 48.88 92 THR A N 1
ATOM 733 C CA . THR A 1 92 ? -10.560 -7.353 14.314 1.00 48.88 92 THR A CA 1
ATOM 734 C C . THR A 1 92 ? -10.183 -8.698 13.672 1.00 48.88 92 THR A C 1
ATOM 736 O O . THR A 1 92 ? -10.925 -9.671 13.803 1.00 48.88 92 THR A O 1
ATOM 739 N N . SER A 1 93 ? -9.011 -8.792 13.039 1.00 47.06 93 SER A N 1
ATOM 740 C CA . SER A 1 93 ? -8.424 -10.026 12.517 1.00 47.06 93 SER A CA 1
ATOM 741 C C . SER A 1 93 ? -8.120 -11.053 13.609 1.00 47.06 93 SER A C 1
ATOM 743 O O . SER A 1 93 ? -8.424 -12.218 13.393 1.00 47.06 93 SER A O 1
ATOM 745 N N . ALA A 1 94 ? -7.619 -10.679 14.792 1.00 47.00 94 ALA A N 1
ATOM 746 C CA . ALA A 1 94 ? -7.327 -11.644 15.865 1.00 47.00 94 ALA A CA 1
ATOM 747 C C . ALA A 1 94 ? -8.600 -12.341 16.388 1.00 47.00 94 ALA A C 1
ATOM 749 O O . ALA A 1 94 ? -8.619 -13.557 16.587 1.00 47.00 94 ALA A O 1
ATOM 750 N N . LEU A 1 95 ? -9.698 -11.588 16.516 1.00 45.44 95 LEU A N 1
ATOM 751 C CA . LEU A 1 95 ? -11.013 -12.130 16.880 1.00 45.44 95 LEU A CA 1
ATOM 752 C C . LEU A 1 95 ? -11.621 -12.983 15.754 1.00 45.44 95 LEU A C 1
ATOM 754 O O . LEU A 1 95 ? -12.314 -13.964 16.023 1.00 45.44 95 LEU A O 1
ATOM 758 N N . HIS A 1 96 ? -11.340 -12.643 14.493 1.00 48.09 96 HIS A N 1
ATOM 759 C CA . HIS A 1 96 ? -11.743 -13.452 13.345 1.00 48.09 96 HIS A CA 1
ATOM 760 C C . HIS A 1 96 ? -10.918 -14.748 13.244 1.00 48.09 96 HIS A C 1
ATOM 762 O O . HIS A 1 96 ? -11.481 -15.808 12.989 1.00 48.09 96 HIS A O 1
ATOM 768 N N . PHE A 1 97 ? -9.609 -14.702 13.521 1.00 42.84 97 PHE A N 1
ATOM 769 C CA . PHE A 1 97 ? -8.7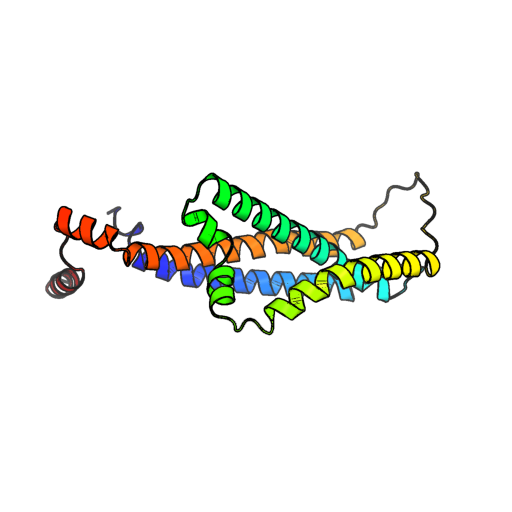14 -15.865 13.545 1.00 42.84 97 PHE A CA 1
ATOM 770 C C . PHE A 1 97 ? -9.049 -16.851 14.664 1.00 42.84 97 PHE A C 1
ATOM 772 O O . PHE A 1 97 ? -8.874 -18.048 14.464 1.00 42.84 97 PHE A O 1
ATOM 779 N N . GLN A 1 98 ? -9.611 -16.392 15.787 1.00 50.31 98 GLN A N 1
ATOM 780 C CA . GLN A 1 98 ? -10.133 -17.289 16.824 1.00 50.31 98 GLN A CA 1
ATOM 781 C C . GLN A 1 98 ? -11.379 -18.073 16.364 1.00 50.31 98 GLN A C 1
ATOM 783 O O . GLN A 1 98 ? -11.618 -19.177 16.848 1.00 50.31 98 GLN A O 1
ATOM 788 N N . LYS A 1 99 ? -12.170 -17.526 15.427 1.00 51.66 99 LYS A N 1
ATOM 789 C CA . LYS A 1 99 ? -13.344 -18.202 14.840 1.00 51.66 99 LYS A CA 1
ATOM 790 C C . LYS A 1 99 ? -13.030 -18.997 13.574 1.00 51.66 99 LYS A C 1
ATOM 792 O O . LYS A 1 99 ? -13.871 -19.780 13.133 1.00 51.66 99 LYS A O 1
ATOM 797 N N . LEU A 1 100 ? -11.863 -18.797 12.966 1.00 53.81 100 LEU A N 1
ATOM 798 C CA . LEU A 1 100 ? -11.460 -19.571 11.800 1.00 53.81 100 LEU A CA 1
ATOM 799 C C . LEU A 1 100 ? -11.085 -20.998 12.243 1.00 53.81 100 LEU A C 1
ATOM 801 O O . LEU A 1 100 ? -10.423 -21.168 13.267 1.00 53.81 100 LEU A O 1
ATOM 805 N N . PRO A 1 101 ? -11.493 -22.044 11.498 1.00 53.31 101 PRO A N 1
ATOM 806 C CA . PRO A 1 101 ? -11.072 -23.413 11.792 1.00 53.31 101 PRO A CA 1
ATOM 807 C C . PRO A 1 101 ? -9.540 -23.469 11.831 1.00 53.31 101 PRO A C 1
ATOM 809 O O . PRO A 1 101 ? -8.899 -22.769 11.070 1.00 53.31 101 PRO A O 1
ATOM 812 N N . VAL A 1 102 ? -8.925 -24.309 12.664 1.00 59.69 102 VAL A N 1
ATOM 813 C CA . VAL A 1 102 ? -7.450 -24.411 12.824 1.00 59.69 102 VAL A CA 1
ATOM 814 C C . VAL A 1 102 ? -6.675 -24.780 11.539 1.00 59.69 102 VAL A C 1
ATOM 816 O O . VAL A 1 102 ? -5.464 -24.576 11.452 1.00 59.69 102 VAL A O 1
ATOM 819 N N . LYS A 1 103 ? -7.364 -25.290 10.511 1.00 56.91 103 LYS A N 1
A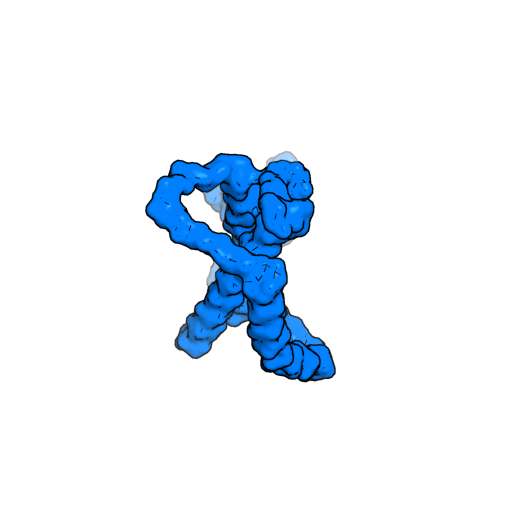TOM 820 C CA . LYS A 1 103 ? -6.774 -25.832 9.272 1.00 56.91 103 LYS A CA 1
ATOM 821 C C . LYS A 1 103 ? -5.986 -24.826 8.395 1.00 56.91 103 LYS A C 1
ATOM 823 O O . LYS A 1 103 ? -4.890 -25.192 7.979 1.00 56.91 103 LYS A O 1
ATOM 828 N N . PRO A 1 104 ? -6.447 -23.589 8.113 1.00 59.09 104 PRO A N 1
ATOM 829 C CA . PRO A 1 104 ? -5.687 -22.602 7.348 1.00 59.09 104 PRO A CA 1
ATOM 830 C C . PRO A 1 104 ? -4.554 -21.958 8.167 1.00 59.09 104 PRO A C 1
ATOM 832 O O . PRO A 1 104 ? -3.519 -21.619 7.602 1.00 59.09 104 PRO A O 1
ATOM 835 N N . ALA A 1 105 ? -4.687 -21.847 9.496 1.00 56.91 105 ALA A N 1
ATOM 836 C CA . ALA A 1 105 ? -3.652 -21.262 10.354 1.00 56.91 105 ALA A CA 1
ATOM 837 C C . ALA A 1 105 ? -2.367 -22.112 10.379 1.00 56.91 105 ALA A C 1
ATOM 839 O O . ALA A 1 105 ? -1.258 -21.578 10.316 1.00 56.91 105 ALA A O 1
ATOM 840 N N . SER A 1 106 ? -2.501 -23.446 10.385 1.00 60.19 106 SER A N 1
ATOM 841 C CA . SER A 1 106 ? -1.355 -24.364 10.289 1.00 60.19 106 SER A CA 1
ATOM 842 C C . SER A 1 106 ? -0.598 -24.281 8.960 1.00 60.19 106 SER A C 1
ATOM 844 O O . SER A 1 106 ? 0.589 -24.610 8.928 1.00 60.19 106 SER A O 1
ATOM 846 N N . PHE A 1 107 ? -1.249 -23.855 7.872 1.00 71.75 107 PHE A N 1
ATOM 847 C CA . PHE A 1 107 ? -0.584 -23.663 6.582 1.00 71.75 107 PHE A CA 1
ATOM 848 C C . PHE A 1 107 ? 0.290 -22.403 6.596 1.00 71.75 107 PHE A C 1
ATOM 850 O O . PHE A 1 107 ? 1.469 -22.472 6.253 1.00 71.75 107 PHE A O 1
ATOM 857 N N . SER A 1 108 ? -0.240 -21.276 7.086 1.00 71.12 108 SER A N 1
ATOM 858 C CA . SER A 1 108 ? 0.493 -20.002 7.143 1.00 71.12 108 SER A CA 1
ATOM 859 C C . SER A 1 108 ? 1.743 -20.056 8.029 1.00 71.12 108 SER A C 1
ATOM 861 O O . SER A 1 108 ? 2.776 -19.508 7.653 1.00 71.12 108 SER A O 1
ATOM 863 N N . ILE A 1 109 ? 1.692 -20.768 9.162 1.00 75.88 109 ILE A N 1
ATOM 864 C CA . ILE A 1 109 ? 2.861 -20.950 10.048 1.00 75.88 109 ILE A CA 1
ATOM 865 C C . ILE A 1 109 ? 3.972 -21.753 9.354 1.00 75.88 109 ILE A C 1
ATOM 867 O O . ILE A 1 109 ? 5.155 -21.498 9.571 1.00 75.88 109 ILE A O 1
ATOM 871 N N . ARG A 1 110 ? 3.603 -22.713 8.499 1.00 75.56 110 ARG A N 1
ATOM 872 C CA . ARG A 1 110 ? 4.555 -23.579 7.792 1.00 75.56 110 ARG A CA 1
ATOM 873 C C . ARG A 1 110 ? 5.156 -22.905 6.557 1.00 75.56 110 ARG A C 1
ATOM 875 O O . ARG A 1 110 ? 6.289 -23.206 6.200 1.00 75.56 110 ARG A O 1
ATOM 882 N N . ALA A 1 111 ? 4.415 -21.990 5.935 1.00 79.62 111 ALA A N 1
ATOM 883 C CA . ALA A 1 111 ? 4.864 -21.245 4.764 1.00 79.62 111 ALA A CA 1
ATOM 884 C C . ALA A 1 111 ? 5.982 -20.234 5.090 1.00 79.62 111 ALA A C 1
ATOM 886 O O . ALA A 1 111 ? 6.908 -20.084 4.300 1.00 79.62 111 ALA A O 1
ATOM 887 N N . GLY A 1 112 ? 5.954 -19.594 6.267 1.00 78.88 112 GLY A N 1
ATOM 888 C CA . GLY A 1 112 ? 6.933 -18.561 6.646 1.00 78.88 112 GLY A CA 1
ATOM 889 C C . GLY A 1 112 ? 8.407 -19.008 6.591 1.00 78.88 112 GLY A C 1
ATOM 890 O O . GLY A 1 112 ? 9.211 -18.345 5.938 1.00 78.88 112 GLY A O 1
ATOM 891 N N . PRO A 1 113 ? 8.790 -20.144 7.211 1.00 89.75 113 PRO A N 1
ATOM 892 C CA . PRO A 1 113 ? 10.165 -20.648 7.147 1.00 89.75 113 PRO A CA 1
ATOM 893 C C . PRO A 1 113 ? 10.631 -21.050 5.743 1.00 89.75 113 PRO A C 1
ATOM 895 O O . PRO A 1 113 ? 11.830 -21.032 5.486 1.00 89.75 113 PRO A O 1
ATOM 898 N N . ILE A 1 114 ? 9.708 -21.416 4.846 1.00 89.25 114 ILE A N 1
ATOM 899 C CA . ILE A 1 114 ? 10.005 -21.785 3.451 1.00 89.25 114 ILE A CA 1
ATOM 900 C C . ILE A 1 114 ? 10.280 -20.532 2.606 1.00 89.25 114 ILE A C 1
ATOM 902 O O . ILE A 1 114 ? 11.091 -20.573 1.680 1.00 89.25 114 ILE A O 1
ATOM 906 N N . ASP A 1 115 ? 9.665 -19.406 2.965 1.00 86.19 115 ASP A N 1
ATOM 907 C CA . ASP A 1 115 ? 9.816 -18.136 2.259 1.00 86.19 115 ASP A CA 1
ATOM 908 C C . ASP A 1 115 ? 11.255 -17.591 2.355 1.00 86.19 115 ASP A C 1
ATOM 910 O O . ASP A 1 115 ? 11.814 -17.110 1.373 1.00 86.19 115 ASP A O 1
ATOM 914 N N . ILE A 1 116 ? 11.923 -17.759 3.505 1.00 85.25 116 ILE A N 1
ATOM 915 C CA . ILE A 1 116 ? 13.286 -17.241 3.742 1.00 85.25 116 ILE A CA 1
ATOM 916 C C . ILE A 1 116 ? 14.332 -17.865 2.779 1.00 85.25 116 ILE A C 1
ATOM 918 O O . ILE A 1 116 ? 15.068 -17.105 2.136 1.00 85.25 116 ILE A O 1
ATOM 922 N N . PRO A 1 117 ? 14.425 -19.205 2.613 1.00 89.44 117 PRO A N 1
ATOM 923 C CA . PRO A 1 117 ? 15.276 -19.830 1.597 1.00 89.44 117 PRO A CA 1
ATOM 924 C C . PRO A 1 117 ? 14.933 -19.418 0.164 1.00 89.44 117 PRO A C 1
ATOM 926 O O . PRO A 1 117 ? 15.842 -19.234 -0.646 1.00 89.44 117 PRO A O 1
ATOM 929 N N . ILE A 1 118 ? 13.645 -19.264 -0.158 1.00 87.38 118 ILE A N 1
ATOM 930 C CA . ILE A 1 118 ? 13.201 -18.866 -1.501 1.00 87.38 118 ILE A CA 1
ATOM 931 C C . ILE A 1 118 ? 13.663 -17.443 -1.805 1.00 87.38 118 ILE A C 1
ATOM 933 O O . ILE A 1 118 ? 14.268 -17.215 -2.851 1.00 87.38 118 ILE A O 1
ATOM 937 N N . ILE A 1 119 ? 13.467 -16.506 -0.873 1.00 85.31 119 ILE A N 1
ATOM 938 C CA . ILE A 1 119 ? 13.937 -15.122 -1.003 1.00 85.31 119 ILE A CA 1
ATOM 939 C C . ILE A 1 119 ? 15.460 -15.098 -1.182 1.00 85.31 119 ILE A C 1
ATOM 941 O O . ILE A 1 119 ? 15.959 -14.445 -2.098 1.00 85.31 119 ILE A O 1
ATOM 945 N N . LYS A 1 120 ? 16.213 -15.848 -0.363 1.00 88.56 120 LYS A N 1
ATOM 946 C CA . LYS A 1 120 ? 17.682 -15.936 -0.462 1.00 88.56 120 LYS A CA 1
ATOM 947 C C . LYS A 1 120 ? 18.128 -16.436 -1.842 1.00 88.56 120 LYS A C 1
ATOM 949 O O . LYS A 1 120 ? 19.003 -15.827 -2.456 1.00 88.56 120 LYS A O 1
ATOM 954 N N . SER A 1 121 ? 17.520 -17.514 -2.334 1.00 88.88 121 SER A N 1
ATOM 955 C CA . SER A 1 121 ? 17.824 -18.087 -3.651 1.00 88.88 121 SER A CA 1
ATOM 956 C C . SER A 1 121 ? 17.408 -17.157 -4.793 1.00 88.88 121 SER A C 1
ATOM 958 O O . SER A 1 121 ? 18.164 -17.004 -5.747 1.00 88.88 121 SER A O 1
ATOM 960 N N . SER A 1 122 ? 16.268 -16.469 -4.670 1.00 82.50 122 SER A N 1
ATOM 961 C CA . SER A 1 122 ? 15.792 -15.477 -5.643 1.00 82.50 122 SER A CA 1
ATOM 962 C C . SER A 1 122 ? 16.737 -14.280 -5.746 1.00 82.50 122 SER A C 1
ATOM 964 O O . SER A 1 122 ? 17.010 -13.811 -6.848 1.00 82.50 122 SER A O 1
ATOM 966 N N . VAL A 1 123 ? 17.258 -13.791 -4.616 1.00 81.19 123 VAL A N 1
ATOM 967 C CA . VAL A 1 123 ? 18.225 -12.682 -4.587 1.00 81.19 123 VAL A CA 1
ATOM 968 C C . VAL A 1 123 ? 19.564 -13.116 -5.178 1.00 81.19 123 VAL A C 1
ATOM 970 O O . VAL A 1 123 ? 20.140 -12.397 -5.991 1.00 81.19 123 VAL A O 1
ATOM 973 N N . ASN A 1 124 ? 20.055 -14.302 -4.811 1.00 83.25 124 ASN A N 1
ATOM 974 C CA . ASN A 1 124 ? 21.298 -14.830 -5.370 1.00 83.25 124 ASN A CA 1
ATOM 975 C C . ASN A 1 124 ? 21.191 -15.030 -6.888 1.00 83.25 124 ASN A C 1
ATOM 977 O O . ASN A 1 124 ? 22.105 -14.652 -7.614 1.00 83.25 124 ASN A O 1
ATOM 981 N N . TRP A 1 125 ? 20.063 -15.559 -7.365 1.00 78.88 125 TRP A N 1
ATOM 982 C CA . TRP A 1 125 ? 19.792 -15.724 -8.791 1.00 78.88 125 TRP A CA 1
ATOM 983 C C . TRP A 1 125 ? 19.762 -14.378 -9.525 1.00 78.88 125 TRP A C 1
ATOM 985 O O . TRP A 1 125 ? 20.447 -14.204 -10.534 1.00 78.88 125 TRP A O 1
ATOM 995 N N . TRP A 1 126 ? 19.069 -13.387 -8.965 1.00 70.31 126 TRP A N 1
ATOM 996 C CA . TRP A 1 126 ? 19.038 -12.032 -9.513 1.00 70.31 126 TRP A CA 1
ATOM 997 C C . TRP A 1 126 ? 20.435 -11.414 -9.660 1.00 70.31 126 TRP A C 1
ATOM 999 O O . TRP A 1 126 ? 20.771 -10.881 -10.717 1.00 70.31 126 TRP A O 1
ATOM 1009 N N . ASN A 1 127 ? 21.274 -11.559 -8.631 1.00 73.62 127 ASN A N 1
ATOM 1010 C CA . ASN A 1 127 ? 22.655 -11.069 -8.633 1.00 73.62 127 ASN A CA 1
ATOM 1011 C C . ASN A 1 127 ? 23.552 -11.777 -9.664 1.00 73.62 127 ASN A C 1
ATOM 1013 O O . ASN A 1 127 ? 24.590 -11.238 -10.036 1.00 73.62 127 ASN A O 1
ATOM 1017 N N . THR A 1 128 ? 23.184 -12.981 -10.117 1.00 74.06 128 THR A N 1
ATOM 1018 C CA . THR A 1 128 ? 23.905 -13.689 -11.190 1.00 74.06 128 THR A CA 1
ATOM 1019 C C . THR A 1 128 ? 23.409 -13.335 -12.593 1.00 74.06 128 THR A C 1
ATOM 1021 O O . THR A 1 128 ? 24.195 -13.376 -13.535 1.00 74.06 128 THR A O 1
ATOM 1024 N N . SER A 1 129 ? 22.131 -12.971 -12.753 1.00 66.56 129 SER A N 1
ATOM 1025 C CA . SER A 1 129 ? 21.543 -12.587 -14.049 1.00 66.56 129 SER A CA 1
ATOM 1026 C C . SER A 1 129 ? 21.805 -11.128 -14.431 1.00 66.56 129 SER A C 1
ATOM 1028 O O . SER A 1 129 ? 21.862 -10.806 -15.617 1.00 66.56 129 SER A O 1
ATOM 1030 N N . HIS A 1 130 ? 21.999 -10.251 -13.448 1.00 61.28 130 HIS A N 1
ATOM 1031 C CA . HIS A 1 130 ? 22.410 -8.869 -13.665 1.00 61.28 130 HIS A CA 1
ATOM 1032 C C . HIS A 1 130 ? 23.703 -8.597 -12.903 1.00 61.28 130 HIS A C 1
ATOM 1034 O O . HIS A 1 130 ? 23.766 -8.773 -11.689 1.00 61.28 130 HIS A O 1
ATOM 1040 N N . GLN A 1 131 ? 24.742 -8.148 -13.610 1.00 52.78 131 GLN A N 1
ATOM 1041 C CA . GLN A 1 131 ? 25.928 -7.605 -12.955 1.00 52.78 131 GLN A CA 1
ATOM 1042 C C . GLN A 1 131 ? 25.486 -6.430 -12.072 1.00 52.78 131 GLN A C 1
ATOM 1044 O O . GLN A 1 131 ? 24.799 -5.530 -12.553 1.00 52.78 131 GLN A O 1
ATOM 1049 N N . LEU A 1 132 ? 25.867 -6.433 -10.790 1.00 54.00 132 LEU A N 1
ATOM 1050 C CA . LEU A 1 132 ? 25.698 -5.275 -9.910 1.00 54.00 132 LEU A CA 1
ATOM 1051 C C . LEU A 1 132 ? 26.296 -4.062 -10.624 1.00 54.00 132 LEU A C 1
ATOM 1053 O O . LEU A 1 132 ? 27.497 -4.052 -10.900 1.00 54.00 132 LEU A O 1
ATOM 1057 N N . GLY A 1 133 ? 25.460 -3.076 -10.961 1.00 50.81 133 GLY A N 1
ATOM 1058 C CA . GLY A 1 133 ? 25.917 -1.866 -11.632 1.00 50.81 133 GLY A CA 1
ATOM 1059 C C . GLY A 1 133 ? 27.131 -1.313 -10.896 1.00 50.81 133 GLY A C 1
ATOM 1060 O O . GLY A 1 133 ? 27.070 -1.085 -9.685 1.00 50.81 133 GLY A O 1
ATOM 1061 N N . SER A 1 134 ? 28.255 -1.164 -11.604 1.00 41.06 134 SER A N 1
ATOM 1062 C CA . SER A 1 134 ? 29.461 -0.608 -11.005 1.00 41.06 134 SER A CA 1
ATOM 1063 C C . SER A 1 134 ? 29.104 0.769 -10.462 1.00 41.06 134 SER A C 1
ATOM 1065 O O . SER A 1 134 ? 28.716 1.657 -11.225 1.00 41.06 134 SER A O 1
ATOM 1067 N N . ILE A 1 135 ? 29.186 0.936 -9.146 1.00 42.53 135 ILE A N 1
ATOM 1068 C CA . ILE A 1 135 ? 28.927 2.207 -8.480 1.00 42.53 135 ILE A CA 1
ATOM 1069 C C . ILE A 1 135 ? 30.026 3.174 -8.932 1.00 42.53 135 ILE A C 1
ATOM 1071 O O . ILE A 1 135 ? 31.099 3.246 -8.338 1.00 42.53 135 ILE A O 1
ATOM 1075 N N . SER A 1 136 ? 29.772 3.915 -10.011 1.00 45.09 136 SER A N 1
ATOM 1076 C CA . SER A 1 136 ? 30.513 5.134 -10.308 1.00 45.09 136 SER A CA 1
ATOM 1077 C C . SER A 1 136 ? 30.018 6.195 -9.333 1.00 45.09 136 SER A C 1
ATOM 1079 O O . SER A 1 136 ? 28.909 6.718 -9.443 1.00 45.09 136 SER A O 1
ATOM 1081 N N . ARG A 1 137 ? 30.836 6.487 -8.322 1.00 54.91 137 ARG A N 1
ATOM 1082 C CA . ARG A 1 137 ? 30.569 7.461 -7.254 1.00 54.91 137 ARG A CA 1
ATOM 1083 C C . ARG A 1 137 ? 30.711 8.919 -7.737 1.00 54.91 137 ARG A C 1
ATOM 1085 O O . ARG A 1 137 ? 31.272 9.728 -7.007 1.00 54.91 137 ARG A O 1
ATOM 1092 N N . SER A 1 138 ? 30.284 9.264 -8.962 1.00 46.12 138 SER A N 1
ATOM 1093 C CA . SER A 1 138 ? 30.611 10.584 -9.543 1.00 46.12 138 SER A CA 1
ATOM 1094 C C . SER A 1 138 ? 29.694 11.134 -10.658 1.00 46.12 138 SER A C 1
ATOM 1096 O O . SER A 1 138 ? 30.147 11.948 -11.461 1.00 46.12 138 SER A O 1
ATOM 1098 N N . SER A 1 139 ? 28.409 10.783 -10.735 1.00 40.34 139 SER A N 1
ATOM 1099 C CA . SER A 1 139 ? 27.485 11.531 -11.613 1.00 40.34 139 SER A CA 1
ATOM 1100 C C . SER A 1 139 ? 26.080 11.596 -11.030 1.00 40.34 139 SER A C 1
ATOM 1102 O O . SER A 1 139 ? 25.215 10.759 -11.279 1.00 40.34 139 SER A O 1
ATOM 1104 N N . THR A 1 140 ? 25.880 12.617 -10.205 1.00 49.47 140 THR A N 1
ATOM 1105 C CA . THR A 1 140 ? 24.602 13.045 -9.644 1.00 49.47 140 THR A CA 1
ATOM 1106 C C . THR A 1 140 ? 23.678 13.559 -10.745 1.00 49.47 140 THR A C 1
ATOM 1108 O O . THR A 1 140 ? 23.680 14.741 -11.072 1.00 49.47 140 THR A O 1
ATOM 1111 N N . SER A 1 141 ? 22.859 12.674 -11.297 1.00 44.56 141 SER A N 1
ATOM 1112 C CA . SER A 1 141 ? 21.553 13.043 -11.838 1.00 44.56 141 SER A CA 1
ATOM 1113 C C . SER A 1 141 ? 20.646 11.826 -11.723 1.00 44.56 141 SER A C 1
ATOM 1115 O O . SER A 1 141 ? 20.655 10.936 -12.570 1.00 44.56 141 SER A O 1
ATOM 1117 N N . ILE A 1 142 ? 19.890 11.740 -10.626 1.00 56.62 142 ILE A N 1
ATOM 1118 C CA . ILE A 1 142 ? 18.725 10.855 -10.608 1.00 56.62 142 ILE A CA 1
ATOM 1119 C C . ILE A 1 142 ? 17.813 11.417 -11.690 1.00 56.62 142 ILE A C 1
ATOM 1121 O O . ILE A 1 142 ? 17.326 12.539 -11.551 1.00 56.62 142 ILE A O 1
ATOM 1125 N N . HIS A 1 143 ? 17.625 10.676 -12.782 1.00 60.81 143 HIS A N 1
ATOM 1126 C CA . HIS A 1 143 ? 16.722 11.080 -13.850 1.00 60.81 143 HIS A CA 1
ATOM 1127 C C . HIS A 1 143 ? 15.369 11.438 -13.221 1.00 60.81 143 HIS A C 1
ATOM 1129 O O . HIS A 1 143 ? 14.682 10.572 -12.692 1.00 60.81 143 HIS A O 1
ATOM 1135 N N . VAL A 1 144 ? 14.981 12.716 -13.271 1.00 70.25 144 VAL A N 1
ATOM 1136 C CA . VAL A 1 144 ? 13.717 13.236 -12.713 1.00 70.25 144 VAL A CA 1
ATOM 1137 C C . VAL A 1 144 ? 12.481 12.398 -13.110 1.00 70.25 144 VAL A C 1
ATOM 1139 O O . VAL A 1 144 ? 11.614 12.199 -12.255 1.00 70.25 144 VAL A O 1
ATOM 1142 N N . PRO A 1 145 ? 12.399 11.796 -14.319 1.00 74.31 145 PRO A N 1
ATOM 1143 C CA . PRO A 1 145 ? 11.317 10.870 -14.674 1.00 74.31 145 PRO A CA 1
ATOM 1144 C C . PRO A 1 145 ? 11.196 9.635 -13.769 1.00 74.31 145 PRO A C 1
ATOM 1146 O O . PRO A 1 145 ? 10.112 9.078 -13.634 1.00 74.31 145 PRO A O 1
ATOM 1149 N N . MET A 1 146 ? 12.291 9.211 -13.133 1.00 75.38 146 MET A N 1
ATOM 1150 C CA . MET A 1 146 ? 12.345 8.089 -12.193 1.00 75.38 146 MET A CA 1
ATOM 1151 C C . MET A 1 146 ? 11.680 8.430 -10.851 1.00 75.38 146 MET A C 1
ATOM 1153 O O . MET A 1 146 ? 11.114 7.557 -10.195 1.00 75.38 146 MET A O 1
ATOM 1157 N N . LEU A 1 147 ? 11.719 9.703 -10.443 1.00 79.81 147 LEU A N 1
ATOM 1158 C CA . LEU A 1 147 ? 11.180 10.167 -9.161 1.00 79.81 147 LEU A CA 1
ATOM 1159 C C . LEU A 1 147 ? 9.652 10.215 -9.146 1.00 79.81 147 LEU A C 1
ATOM 1161 O O . LEU A 1 147 ? 9.054 9.888 -8.126 1.00 79.81 147 LEU A O 1
ATOM 1165 N N . ILE A 1 148 ? 9.024 10.587 -10.262 1.00 83.25 148 ILE A N 1
ATOM 1166 C CA . ILE A 1 148 ? 7.564 10.734 -10.382 1.00 83.25 148 ILE A CA 1
ATOM 1167 C C . ILE A 1 148 ? 6.806 9.458 -9.953 1.00 83.25 148 ILE A C 1
ATOM 1169 O O . ILE A 1 148 ? 5.970 9.551 -9.049 1.00 83.25 148 ILE A O 1
ATOM 1173 N N . PRO A 1 149 ? 7.082 8.261 -10.515 1.00 83.25 149 PRO A N 1
ATOM 1174 C CA . PRO A 1 149 ? 6.389 7.038 -10.109 1.00 83.25 149 PRO A CA 1
ATOM 1175 C C . PRO A 1 149 ? 6.710 6.631 -8.665 1.00 83.25 149 PRO A C 1
ATOM 1177 O O . PRO A 1 149 ? 5.836 6.136 -7.955 1.00 83.25 149 PRO A O 1
ATOM 1180 N N . ILE A 1 150 ? 7.934 6.876 -8.190 1.00 83.12 150 ILE A N 1
ATOM 1181 C CA . ILE A 1 150 ? 8.329 6.552 -6.812 1.00 83.12 150 ILE A CA 1
ATOM 1182 C C . ILE A 1 150 ? 7.552 7.429 -5.824 1.00 83.12 150 ILE A C 1
ATOM 1184 O O . ILE A 1 150 ? 6.866 6.907 -4.948 1.00 83.12 150 ILE A O 1
ATOM 1188 N N . LEU A 1 151 ? 7.602 8.751 -5.989 1.00 84.62 151 LEU A N 1
ATOM 1189 C CA . LEU A 1 151 ? 6.905 9.712 -5.131 1.00 84.62 151 LEU A CA 1
ATOM 1190 C C . LEU A 1 151 ? 5.390 9.492 -5.146 1.00 84.62 151 LEU A C 1
ATOM 1192 O O . LEU A 1 151 ? 4.763 9.544 -4.092 1.00 84.62 151 LEU A O 1
ATOM 1196 N N . SER A 1 152 ? 4.812 9.177 -6.310 1.00 84.50 152 SER A N 1
ATOM 1197 C CA . SER A 1 152 ? 3.385 8.862 -6.431 1.00 84.50 152 SER A CA 1
ATOM 1198 C C . SER A 1 152 ? 2.986 7.638 -5.593 1.00 84.50 152 SER A C 1
ATOM 1200 O O . SER A 1 152 ? 1.979 7.677 -4.886 1.00 84.50 152 SER A O 1
ATOM 1202 N N . ASN A 1 153 ? 3.804 6.580 -5.579 1.00 85.19 153 ASN A N 1
ATOM 1203 C CA . ASN A 1 153 ? 3.557 5.408 -4.734 1.00 85.19 153 ASN A CA 1
ATOM 1204 C C . ASN A 1 153 ? 3.785 5.691 -3.240 1.00 85.19 153 ASN A C 1
ATOM 1206 O O . ASN A 1 153 ? 3.026 5.201 -2.404 1.00 85.19 153 ASN A O 1
ATOM 1210 N N . PHE A 1 154 ? 4.777 6.513 -2.887 1.00 83.88 154 PHE A N 1
ATOM 1211 C CA . PHE A 1 154 ? 4.987 6.936 -1.497 1.00 83.88 154 PHE A CA 1
ATOM 1212 C C . PHE A 1 154 ? 3.839 7.808 -0.970 1.00 83.88 154 PHE A C 1
ATOM 1214 O O . PHE A 1 154 ? 3.427 7.645 0.178 1.00 83.88 154 PHE A O 1
ATOM 1221 N N . ALA A 1 155 ? 3.275 8.679 -1.808 1.00 85.38 155 ALA A N 1
ATOM 1222 C CA . ALA A 1 155 ? 2.139 9.524 -1.454 1.00 85.38 155 ALA A CA 1
ATOM 1223 C C . ALA A 1 155 ? 0.848 8.725 -1.195 1.00 85.38 155 ALA A C 1
ATOM 1225 O O . ALA A 1 155 ? 0.012 9.173 -0.418 1.00 85.38 155 ALA A O 1
ATOM 1226 N N . ASN A 1 156 ? 0.687 7.528 -1.774 1.00 85.56 156 ASN A N 1
ATOM 1227 C CA . ASN A 1 156 ? -0.488 6.676 -1.539 1.00 85.56 156 ASN A CA 1
ATOM 1228 C C . ASN A 1 156 ? -0.575 6.115 -0.111 1.00 85.56 156 ASN A C 1
ATOM 1230 O O . ASN A 1 156 ? -1.672 5.871 0.398 1.00 85.56 156 ASN A O 1
ATOM 1234 N N . PHE A 1 157 ? 0.565 5.913 0.551 1.00 82.69 157 PHE A N 1
ATOM 1235 C CA . PHE A 1 157 ? 0.622 5.308 1.881 1.00 82.69 157 PHE A CA 1
ATOM 1236 C C . PHE A 1 157 ? -0.123 6.098 2.973 1.00 82.69 157 PHE A C 1
ATOM 1238 O O . PHE A 1 157 ? -0.982 5.499 3.624 1.00 82.69 157 PHE A O 1
ATOM 1245 N N . PRO A 1 158 ? 0.113 7.414 3.175 1.00 83.94 158 PRO A N 1
ATOM 1246 C CA . PRO A 1 158 ? -0.611 8.188 4.186 1.00 83.94 158 PRO A CA 1
ATOM 1247 C C . PRO A 1 158 ? -2.123 8.249 3.931 1.00 83.94 158 PRO A C 1
ATOM 1249 O O . PRO A 1 158 ? -2.897 8.265 4.885 1.00 83.94 158 PRO A O 1
ATOM 1252 N N . PHE A 1 159 ? -2.569 8.232 2.668 1.00 84.62 159 PHE A N 1
ATOM 1253 C CA . PHE A 1 159 ? -3.999 8.158 2.346 1.00 84.62 159 PHE A CA 1
ATOM 1254 C C . PHE A 1 159 ? -4.599 6.819 2.780 1.00 84.62 159 PHE A C 1
ATOM 1256 O O . PHE A 1 159 ? -5.648 6.795 3.423 1.00 84.62 159 PHE A O 1
ATOM 1263 N N . SER A 1 160 ? -3.910 5.713 2.486 1.00 82.69 160 SER A N 1
ATOM 1264 C CA . SER A 1 160 ? -4.349 4.378 2.893 1.00 82.69 160 SER A CA 1
ATOM 1265 C C . SER A 1 160 ? -4.451 4.260 4.416 1.00 82.69 160 SER A C 1
ATOM 1267 O O . SER A 1 160 ? -5.477 3.814 4.926 1.00 82.69 160 SER A O 1
ATOM 1269 N N . THR A 1 161 ? -3.419 4.669 5.160 1.00 80.81 161 THR A N 1
ATOM 1270 C CA . THR A 1 161 ? -3.412 4.561 6.630 1.00 80.81 161 THR A CA 1
ATOM 1271 C C . THR A 1 161 ? -4.439 5.488 7.281 1.00 80.81 161 THR A C 1
ATOM 1273 O O . THR A 1 161 ? -5.105 5.083 8.235 1.00 80.81 161 THR A O 1
ATOM 1276 N N . HIS A 1 162 ? -4.652 6.689 6.732 1.00 84.12 162 HIS A N 1
ATOM 1277 C CA . HIS A 1 162 ? -5.692 7.606 7.199 1.00 84.12 162 HIS A CA 1
ATOM 1278 C C . HIS A 1 162 ? -7.102 7.021 7.026 1.00 84.12 162 HIS A C 1
ATOM 1280 O O . HIS A 1 162 ? -7.924 7.125 7.936 1.00 84.12 162 HIS A O 1
ATOM 1286 N N . ILE A 1 163 ? -7.381 6.350 5.903 1.00 84.69 163 ILE A N 1
ATOM 1287 C CA . ILE A 1 163 ? -8.670 5.677 5.676 1.00 84.69 163 ILE A CA 1
ATOM 1288 C C . ILE A 1 163 ? -8.900 4.573 6.708 1.00 84.69 163 ILE A C 1
ATOM 1290 O O . ILE A 1 163 ? -9.984 4.519 7.291 1.00 84.69 163 ILE A O 1
ATOM 1294 N N . PHE A 1 164 ? -7.896 3.726 6.964 1.00 79.12 164 PHE A N 1
ATOM 1295 C CA . PHE A 1 164 ? -7.998 2.673 7.980 1.00 79.12 164 PHE A CA 1
ATOM 1296 C C . PHE A 1 164 ? -8.283 3.252 9.370 1.00 79.12 164 PHE A C 1
ATOM 1298 O O . PHE A 1 164 ? -9.195 2.776 10.040 1.00 79.12 164 PHE A O 1
ATOM 1305 N N . PHE A 1 165 ? -7.602 4.331 9.762 1.00 80.31 165 PHE A N 1
ATOM 1306 C CA . PHE A 1 165 ? -7.847 5.014 11.036 1.00 80.31 165 PHE A CA 1
ATOM 1307 C C . PHE A 1 165 ? -9.268 5.603 11.13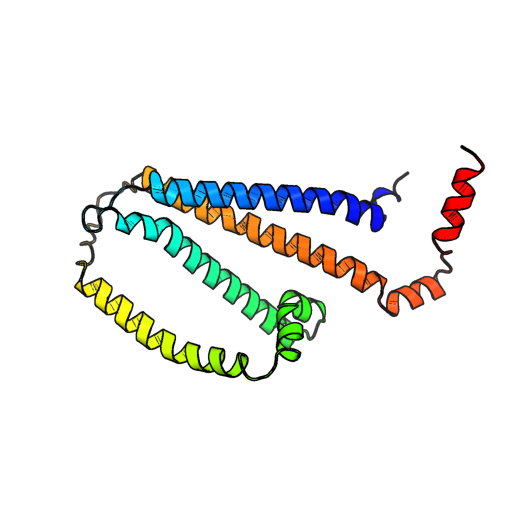5 1.00 80.31 165 PHE A C 1
ATOM 1309 O O . PHE A 1 165 ? -9.961 5.451 12.145 1.00 80.31 165 PHE A O 1
ATOM 1316 N N . VAL A 1 166 ? -9.754 6.250 10.070 1.00 81.25 166 VAL A N 1
ATOM 1317 C CA . VAL A 1 166 ? -11.123 6.792 10.023 1.00 81.25 166 VAL A CA 1
ATOM 1318 C C . VAL A 1 166 ? -12.168 5.669 10.062 1.00 81.25 166 VAL A C 1
ATOM 1320 O O . VAL A 1 166 ? -13.214 5.822 10.691 1.00 81.25 166 VAL A O 1
ATOM 1323 N N . LEU A 1 167 ? -11.908 4.531 9.416 1.00 78.19 167 LEU A N 1
ATOM 1324 C CA . LEU A 1 167 ? -12.796 3.370 9.463 1.00 78.19 167 LEU A CA 1
ATOM 1325 C C . LEU A 1 167 ? -12.799 2.719 10.852 1.00 78.19 167 LEU A C 1
ATOM 1327 O O . LEU A 1 167 ? -13.851 2.337 11.356 1.00 78.19 167 LEU A O 1
ATOM 1331 N N . GLU A 1 168 ? -11.643 2.636 11.501 1.00 74.31 168 GLU A N 1
ATOM 1332 C CA . GLU A 1 168 ? -11.522 2.076 12.843 1.00 74.31 168 GLU A CA 1
ATOM 1333 C C . GLU A 1 168 ? -12.271 2.925 13.879 1.00 74.31 168 GLU A C 1
ATOM 1335 O O . GLU A 1 168 ? -13.080 2.406 14.650 1.00 74.31 168 GLU A O 1
ATOM 1340 N N . THR A 1 169 ? -12.102 4.249 13.830 1.00 70.44 169 THR A N 1
ATOM 1341 C CA . THR A 1 169 ? -12.835 5.181 14.705 1.00 70.44 169 THR A CA 1
ATOM 1342 C C . THR A 1 169 ? -14.356 5.107 14.500 1.00 70.44 169 THR A C 1
ATOM 1344 O O . THR A 1 169 ? -15.104 5.195 15.474 1.00 70.44 169 THR A O 1
ATOM 1347 N N . ARG A 1 170 ? -14.843 4.849 13.274 1.00 72.44 170 ARG A N 1
ATOM 1348 C CA . ARG A 1 170 ? -16.278 4.599 12.997 1.00 72.44 170 ARG A CA 1
ATOM 1349 C C . ARG A 1 170 ? -16.815 3.349 13.657 1.00 72.44 170 ARG A C 1
ATOM 1351 O O . ARG A 1 170 ? -17.967 3.351 14.066 1.00 72.44 170 ARG A O 1
ATOM 1358 N N . LEU A 1 171 ? -16.028 2.280 13.678 1.00 68.69 171 LEU A N 1
ATOM 1359 C CA . LEU A 1 171 ? -16.437 1.008 14.269 1.00 68.69 171 LEU A CA 1
ATOM 1360 C C . LEU A 1 171 ? -16.359 1.054 15.801 1.00 68.69 171 LEU A C 1
ATOM 1362 O O . LEU A 1 171 ? -17.061 0.303 16.478 1.00 68.69 171 LEU A O 1
ATOM 1366 N N . LEU A 1 172 ? -15.531 1.949 16.346 1.00 67.75 172 LEU A N 1
ATOM 1367 C CA . LEU A 1 172 ? -15.345 2.124 17.782 1.00 67.75 172 LEU A CA 1
ATOM 1368 C C . LEU A 1 172 ? -16.506 2.889 18.438 1.00 67.75 172 LEU A C 1
ATOM 1370 O O . LEU A 1 172 ? -16.993 2.451 19.480 1.00 67.75 172 LEU A O 1
ATOM 1374 N N . ILE A 1 173 ? -16.997 3.974 17.829 1.00 67.81 173 ILE A N 1
ATOM 1375 C CA . ILE A 1 173 ? -18.046 4.828 18.425 1.00 67.81 173 ILE A CA 1
ATOM 1376 C C . ILE A 1 173 ? -19.338 4.048 18.768 1.00 67.81 173 ILE A C 1
ATOM 1378 O O . ILE A 1 173 ? -19.765 4.124 19.920 1.00 67.81 173 ILE A O 1
ATOM 1382 N N . PRO A 1 174 ? -19.940 3.243 17.864 1.00 63.69 174 PRO A N 1
ATOM 1383 C CA . PRO A 1 174 ? -21.161 2.487 18.164 1.00 63.69 174 PRO A CA 1
ATOM 1384 C C . PRO A 1 174 ? -20.957 1.478 19.291 1.00 63.69 174 PRO A C 1
ATOM 1386 O O . PRO A 1 174 ? -21.779 1.370 20.190 1.00 63.69 174 PRO A O 1
ATOM 1389 N N . SER A 1 175 ? -19.813 0.792 19.289 1.00 65.44 175 SER A N 1
ATOM 1390 C CA . SER A 1 175 ? -19.507 -0.204 20.318 1.00 65.44 175 SER A CA 1
ATOM 1391 C C . SER A 1 175 ? -19.246 0.393 21.701 1.00 65.44 175 SER A C 1
ATOM 1393 O O . SER A 1 175 ? -19.428 -0.294 22.699 1.00 65.44 175 SER A O 1
ATOM 1395 N N . PHE A 1 176 ? -18.806 1.654 21.771 1.00 60.19 176 PHE A N 1
ATOM 1396 C CA . PHE A 1 176 ? -18.672 2.358 23.043 1.00 60.19 176 PHE A CA 1
ATOM 1397 C C . PHE A 1 176 ? -20.051 2.749 23.580 1.00 60.19 176 PHE A C 1
ATOM 1399 O O . PHE A 1 176 ? -20.312 2.559 24.761 1.00 60.19 176 PHE A O 1
ATOM 1406 N N . LEU A 1 177 ? -20.950 3.204 22.699 1.00 61.34 177 LEU A N 1
ATOM 1407 C CA . LEU A 1 177 ? -22.335 3.540 23.046 1.00 61.34 177 LEU A CA 1
ATOM 1408 C C . LEU A 1 177 ? -23.161 2.319 23.488 1.00 61.34 177 LEU A C 1
ATOM 1410 O O . LEU A 1 177 ? -24.048 2.447 24.323 1.00 61.34 177 LEU A O 1
ATOM 1414 N N . GLU A 1 178 ? -22.867 1.131 22.957 1.00 62.41 178 GLU A N 1
ATOM 1415 C CA . GLU A 1 178 ? -23.511 -0.130 23.359 1.00 62.41 178 GLU A CA 1
ATOM 1416 C C . GLU A 1 178 ? -22.892 -0.761 24.620 1.00 62.41 178 GLU A C 1
ATOM 1418 O O . GLU A 1 178 ? -23.352 -1.811 25.075 1.00 62.41 178 GLU A O 1
ATOM 1423 N N . SER A 1 179 ? -21.853 -0.149 25.199 1.00 60.56 179 SER A N 1
ATOM 1424 C CA . SER A 1 179 ? -21.180 -0.700 26.375 1.00 60.56 179 SER A CA 1
ATOM 1425 C C . SER A 1 179 ? -22.059 -0.609 27.638 1.00 60.56 179 SER A C 1
ATOM 1427 O O . SER A 1 179 ? -22.812 0.356 27.800 1.00 60.56 179 SER A O 1
ATOM 1429 N N . PRO A 1 180 ? -21.953 -1.571 28.581 1.00 56.00 180 PRO A N 1
ATOM 1430 C CA . PRO A 1 180 ? -22.682 -1.527 29.856 1.00 56.00 180 PRO A CA 1
ATOM 1431 C C . PRO A 1 180 ? -22.440 -0.230 30.645 1.00 56.00 180 PRO A C 1
ATOM 1433 O O . PRO A 1 180 ? -23.346 0.280 31.295 1.00 56.00 180 PRO A O 1
ATOM 1436 N N . LEU A 1 181 ? -21.249 0.357 30.490 1.00 54.88 181 LEU A N 1
ATOM 1437 C CA . LEU A 1 181 ? -20.839 1.599 31.140 1.00 54.88 181 LEU A CA 1
ATOM 1438 C C . LEU A 1 181 ? -21.699 2.803 30.711 1.00 54.88 181 LEU A C 1
ATOM 1440 O O . LEU A 1 181 ? -22.008 3.664 31.526 1.00 54.88 181 LEU A O 1
ATOM 1444 N N . THR A 1 182 ? -22.121 2.868 29.442 1.00 56.44 182 THR A N 1
ATOM 1445 C CA . THR A 1 182 ? -23.001 3.943 28.949 1.00 56.44 182 THR A CA 1
ATOM 1446 C C . THR A 1 182 ? -24.402 3.832 29.540 1.00 56.44 182 THR A C 1
ATOM 1448 O O . THR A 1 182 ? -25.005 4.851 29.857 1.00 56.44 182 THR A O 1
ATOM 1451 N N . LYS A 1 183 ? -24.894 2.606 29.761 1.00 55.91 183 LYS A N 1
ATOM 1452 C CA . LYS A 1 183 ? -26.184 2.356 30.426 1.00 55.91 183 LYS A CA 1
ATOM 1453 C C . LYS A 1 183 ? -26.155 2.796 31.888 1.00 55.91 183 LYS A C 1
ATOM 1455 O O . LYS A 1 183 ? -27.144 3.328 32.376 1.00 55.91 183 LYS A O 1
ATOM 1460 N N . GLU A 1 184 ? -25.031 2.589 32.570 1.00 59.19 184 GLU A N 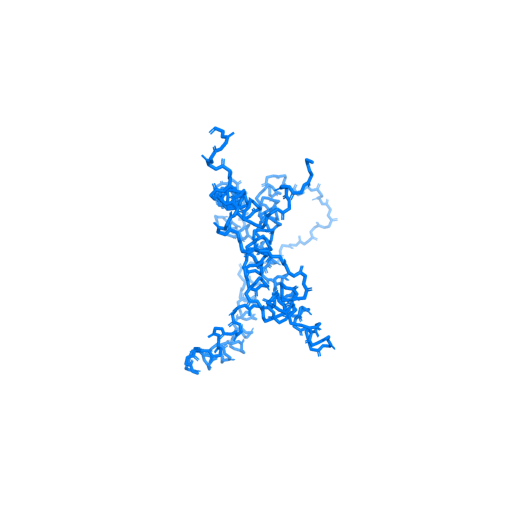1
ATOM 1461 C CA . GLU A 1 184 ? -24.820 3.056 33.943 1.00 59.19 184 GLU A CA 1
ATOM 1462 C C . GLU A 1 184 ? -24.693 4.577 34.025 1.00 59.19 184 GLU A C 1
ATOM 1464 O O . GLU A 1 184 ? -25.304 5.176 34.903 1.00 59.19 184 GLU A O 1
ATOM 1469 N N . ILE A 1 185 ? -23.998 5.223 33.085 1.00 60.03 185 ILE A N 1
ATOM 1470 C CA . ILE A 1 185 ? -23.929 6.692 33.018 1.00 60.03 185 ILE A CA 1
ATOM 1471 C C . ILE A 1 185 ? -25.310 7.293 32.695 1.00 60.03 185 ILE A C 1
ATOM 1473 O O . ILE A 1 185 ? -25.725 8.230 33.368 1.00 60.03 185 ILE A O 1
ATOM 1477 N N . GLU A 1 186 ? -26.074 6.720 31.754 1.00 58.72 186 GLU A N 1
ATOM 1478 C CA . GLU A 1 186 ? -27.466 7.130 31.479 1.00 58.72 186 GLU A CA 1
ATOM 1479 C C . GLU A 1 186 ? -28.392 6.917 32.690 1.00 58.72 186 GLU A C 1
ATOM 1481 O O . GLU A 1 186 ? -29.271 7.740 32.946 1.00 58.72 186 GLU A O 1
ATOM 1486 N N . ALA A 1 187 ? -28.190 5.838 33.456 1.00 60.56 187 ALA A N 1
ATOM 1487 C CA . ALA A 1 187 ? -28.945 5.560 34.678 1.00 60.56 187 ALA A CA 1
ATOM 1488 C C . ALA A 1 187 ? -28.580 6.501 35.840 1.00 60.56 187 ALA A C 1
ATOM 1490 O O . ALA A 1 187 ? -29.416 6.731 36.712 1.00 60.56 187 ALA A O 1
ATOM 1491 N N . GLN A 1 188 ? -27.358 7.042 35.855 1.00 52.41 188 GLN A N 1
ATOM 1492 C CA . GLN A 1 188 ? -26.881 7.990 36.866 1.00 52.41 188 GLN A CA 1
ATOM 1493 C C . GLN A 1 188 ? -27.209 9.452 36.509 1.00 52.41 188 GLN A C 1
ATOM 1495 O O . GLN A 1 188 ? -27.498 10.233 37.410 1.00 52.41 188 GLN A O 1
ATOM 1500 N N . GLU A 1 189 ? -27.211 9.832 35.224 1.00 56.75 189 GLU A N 1
ATOM 1501 C CA . GLU A 1 189 ? -27.523 11.207 34.788 1.00 56.75 189 GLU A CA 1
ATOM 1502 C C . GLU A 1 189 ? -29.008 11.460 34.475 1.00 56.75 189 GLU A C 1
ATOM 1504 O O . GLU A 1 189 ? -29.403 12.613 34.319 1.00 56.75 189 GLU A O 1
ATOM 1509 N N . GLY A 1 190 ? -29.863 10.434 34.398 1.00 45.62 190 GLY A N 1
ATOM 1510 C CA . GLY A 1 190 ? -31.300 10.638 34.170 1.00 45.62 190 GLY A CA 1
ATOM 1511 C C . GLY A 1 190 ? -31.616 11.332 32.836 1.00 45.62 190 GLY A C 1
ATOM 1512 O O . GLY A 1 190 ? -32.525 12.158 32.766 1.00 45.62 190 GLY A O 1
ATOM 1513 N N . ILE A 1 191 ? -30.868 11.027 31.770 1.00 53.91 191 ILE A N 1
ATOM 1514 C CA . ILE A 1 191 ? -31.101 11.607 30.439 1.00 53.91 191 ILE A CA 1
ATOM 1515 C C . ILE A 1 191 ? -32.257 10.853 29.748 1.00 53.91 191 ILE A C 1
ATOM 1517 O O . ILE A 1 191 ? -32.163 9.639 29.548 1.00 53.91 191 ILE A O 1
ATOM 1521 N N . PRO A 1 192 ? -33.362 11.521 29.360 1.00 44.62 192 PRO A N 1
ATOM 1522 C CA . PRO A 1 192 ? -34.494 10.854 28.724 1.00 44.62 192 PRO A CA 1
ATOM 1523 C C . PRO A 1 192 ? -34.167 10.392 27.292 1.00 44.62 192 PRO A C 1
ATOM 1525 O O . PRO A 1 192 ? -33.466 11.067 26.537 1.00 44.62 192 PRO A O 1
ATOM 1528 N N . LYS A 1 193 ? -34.718 9.229 26.912 1.00 49.22 193 LYS A N 1
ATOM 1529 C CA . LYS A 1 193 ? -34.557 8.584 25.595 1.00 49.22 193 LYS A CA 1
ATOM 1530 C C . LYS A 1 193 ? -34.836 9.549 24.425 1.00 49.22 193 LYS A C 1
ATOM 1532 O O . LYS A 1 193 ? -35.842 10.255 24.446 1.00 49.22 193 LYS A O 1
ATOM 1537 N N . PRO A 1 194 ? -34.067 9.475 23.320 1.00 48.72 194 PRO A N 1
ATOM 1538 C CA . PRO A 1 194 ? -34.234 10.356 22.158 1.00 48.72 194 PRO A CA 1
ATOM 1539 C C . PRO A 1 194 ? -35.570 10.192 21.410 1.00 48.72 194 PRO A C 1
ATOM 1541 O O . PRO A 1 194 ? -35.892 11.022 20.566 1.00 48.72 194 PRO A O 1
ATOM 1544 N N . SER A 1 195 ? -36.373 9.166 21.716 1.00 43.69 195 SER A N 1
ATOM 1545 C CA . SER A 1 195 ? -37.699 8.987 21.113 1.00 43.69 195 SER A CA 1
ATOM 1546 C C . SER A 1 195 ? -38.732 10.017 21.589 1.00 43.69 195 SER A C 1
ATOM 1548 O O . SER A 1 195 ? -39.642 10.321 20.831 1.00 43.69 195 SER A O 1
ATOM 1550 N N . SER A 1 196 ? -38.597 10.593 22.791 1.00 38.91 196 SER A N 1
ATOM 1551 C CA . SER A 1 196 ? -39.574 11.568 23.315 1.00 38.91 196 SER A CA 1
ATOM 1552 C C . SER A 1 196 ? -39.299 13.018 22.891 1.00 38.91 196 SER A C 1
ATOM 1554 O O . SER A 1 196 ? -40.171 13.874 23.006 1.00 38.91 196 SER A O 1
ATOM 1556 N N . LEU A 1 197 ? -38.094 13.317 22.393 1.00 44.31 197 LEU A N 1
ATOM 1557 C CA . LEU A 1 197 ? -37.713 14.657 21.919 1.00 44.31 197 LEU A CA 1
ATOM 1558 C C . LEU A 1 197 ? -38.110 14.915 20.457 1.00 44.31 197 LEU A C 1
ATOM 1560 O O . LEU A 1 197 ? -38.231 16.072 20.061 1.00 44.31 197 LEU A O 1
ATOM 1564 N N . ALA A 1 198 ? -38.348 13.858 19.673 1.00 43.72 198 ALA A N 1
ATOM 1565 C CA . ALA A 1 198 ? -38.827 13.973 18.296 1.00 43.72 198 ALA A CA 1
ATOM 1566 C C . ALA A 1 198 ? -40.312 14.386 18.221 1.00 43.72 198 ALA A C 1
ATOM 1568 O O . ALA A 1 198 ? -40.673 15.176 17.355 1.00 43.72 198 ALA A O 1
ATOM 1569 N N . GLU A 1 199 ? -41.161 13.935 19.153 1.00 41.25 199 GLU A N 1
ATOM 1570 C CA . GLU A 1 199 ? -42.582 14.331 19.189 1.00 41.25 199 GLU A CA 1
ATOM 1571 C C . GLU A 1 199 ? -42.791 15.774 19.673 1.00 41.25 199 GLU A C 1
ATOM 1573 O O . GLU A 1 199 ? -43.684 16.459 19.181 1.00 41.25 199 GLU A O 1
ATOM 1578 N N . SER A 1 200 ? -41.936 16.283 20.567 1.00 37.94 200 SER A N 1
ATOM 1579 C CA . SER A 1 200 ? -42.046 17.662 21.073 1.00 37.94 200 SER A CA 1
ATOM 1580 C C . SER A 1 200 ? -41.703 18.720 20.009 1.00 37.94 200 SER A C 1
ATOM 1582 O O . SER A 1 200 ? -42.296 19.796 19.983 1.00 37.94 200 SER A O 1
ATOM 1584 N N . PHE A 1 201 ? -40.804 18.402 19.068 1.00 42.31 201 PHE A N 1
ATOM 1585 C CA . PHE A 1 201 ? -40.426 19.320 17.985 1.00 42.31 201 PHE A CA 1
ATOM 1586 C C . PHE A 1 201 ? -41.398 19.337 16.794 1.00 42.31 201 PHE A C 1
ATOM 1588 O O . PHE A 1 201 ? -41.369 20.293 16.025 1.00 42.31 201 PHE A O 1
ATOM 1595 N N . CYS A 1 202 ? -42.277 18.338 16.642 1.00 44.56 202 CYS A N 1
ATOM 1596 C CA . CYS A 1 202 ? -43.276 18.310 15.562 1.00 44.56 202 CYS A CA 1
ATOM 1597 C C . CYS A 1 202 ? -44.593 19.032 15.897 1.00 44.56 202 CYS A C 1
ATOM 1599 O O . CYS A 1 202 ? -45.393 19.258 14.996 1.00 44.56 202 CYS A O 1
ATOM 1601 N N . ILE A 1 203 ? -44.840 19.404 17.157 1.00 41.97 203 ILE A N 1
ATOM 1602 C CA . ILE A 1 203 ? -46.106 20.040 17.571 1.00 41.97 203 ILE A CA 1
ATOM 1603 C C . ILE A 1 203 ? -46.044 21.581 17.481 1.00 41.97 203 ILE A C 1
ATOM 1605 O O . ILE A 1 203 ? -47.075 22.236 17.602 1.00 41.97 203 ILE A O 1
ATOM 1609 N N . HIS A 1 204 ? -44.874 22.188 17.238 1.00 35.16 204 HIS A N 1
ATOM 1610 C CA . HIS A 1 204 ? -44.725 23.650 17.337 1.00 35.16 204 HIS A CA 1
ATOM 1611 C C . HIS A 1 204 ? -43.893 24.350 16.242 1.00 35.16 204 HIS A C 1
ATOM 1613 O O . HIS A 1 204 ? -43.433 25.473 16.466 1.00 35.16 204 HIS A O 1
ATOM 1619 N N . GLY A 1 205 ? -43.721 23.743 15.063 1.00 34.59 205 GLY A N 1
ATOM 1620 C CA . GLY A 1 205 ? -43.006 24.347 13.927 1.00 34.59 205 GLY A CA 1
ATOM 1621 C C . GLY A 1 205 ? -43.625 24.008 12.585 1.00 34.59 205 GLY A C 1
ATOM 1622 O O . GLY A 1 205 ? -43.756 22.796 12.314 1.00 34.59 205 GLY A O 1
#

InterPro domains:
  IPR002541 Cytochrome c assembly protein [PF01578] (6-88)
  IPR003557 Cytochrome c-type biogenesis protein CcmC [PR01386] (42-59)
  IPR003557 Cytochrome c-type biogenesis protein CcmC [PR01386] (59-79)
  IPR045062 Cytochrome c-type biogenesis protein CcsA/CcmC [PTHR30071] (94-163)

Organism: Quercus rubra (NCBI:txid3512)